Protein AF-A0A1V5E8V0-F1 (afdb_monomer)

Mean predicted aligned error: 14.38 Å

Solvent-accessible surface area (backbone atoms only — not comparable to full-atom values): 10068 Å² total; per-residue (Å²): 140,55,72,70,56,52,52,52,49,53,52,50,52,53,49,52,53,52,49,50,48,66,60,51,49,53,54,56,50,46,60,55,56,76,52,49,89,76,55,66,80,65,72,71,70,52,76,68,66,39,66,71,45,43,54,38,56,75,36,60,58,59,64,33,64,68,49,40,53,41,35,52,50,42,57,49,53,72,45,50,76,84,80,56,73,75,52,57,62,49,53,53,54,55,54,64,65,39,66,63,65,68,68,46,58,73,68,56,54,50,49,45,42,54,44,32,44,55,35,40,76,75,36,49,68,58,47,57,74,26,41,46,53,20,36,66,49,67,68,54,38,52,54,50,51,56,52,50,53,56,44,63,74,76,46,94,71,51,75,52,34,51,50,51,50,52,52,52,51,51,54,56,62,74,61,86,119

Structure (mmCIF, N/CA/C/O backbone):
data_AF-A0A1V5E8V0-F1
#
_entry.id   AF-A0A1V5E8V0-F1
#
loop_
_atom_site.group_PDB
_atom_site.id
_atom_site.type_symbol
_atom_site.label_atom_id
_atom_site.label_alt_id
_atom_site.label_comp_id
_atom_site.label_asym_id
_atom_site.label_entity_id
_atom_site.label_seq_id
_atom_site.pdbx_PDB_ins_code
_atom_site.Cartn_x
_atom_site.Cartn_y
_atom_site.Cartn_z
_atom_site.occupancy
_atom_site.B_iso_or_equiv
_atom_site.auth_seq_id
_atom_site.auth_comp_id
_atom_site.auth_asym_id
_atom_site.auth_atom_id
_atom_site.pdbx_PDB_model_num
ATOM 1 N N . MET A 1 1 ? 42.728 8.174 15.255 1.00 54.97 1 MET A N 1
ATOM 2 C CA . MET A 1 1 ? 43.115 6.956 14.506 1.00 54.97 1 MET A CA 1
ATOM 3 C C . MET A 1 1 ? 41.874 6.208 13.982 1.00 54.97 1 MET A C 1
ATOM 5 O O . MET A 1 1 ? 41.855 4.989 14.009 1.00 54.97 1 MET A O 1
ATOM 9 N N . SER A 1 2 ? 40.833 6.917 13.519 1.00 62.09 2 SER A N 1
ATOM 10 C CA . SER A 1 2 ? 39.595 6.329 12.961 1.00 62.09 2 SER A CA 1
ATOM 11 C C . SER A 1 2 ? 39.528 6.475 11.435 1.00 62.09 2 SER A C 1
ATOM 13 O O . SER A 1 2 ? 39.242 5.508 10.745 1.00 62.09 2 SER A O 1
ATOM 15 N N . ALA A 1 3 ? 39.948 7.626 10.900 1.00 68.94 3 ALA A N 1
ATOM 16 C CA . ALA A 1 3 ? 39.896 7.931 9.466 1.00 68.94 3 ALA A CA 1
ATOM 17 C C . ALA A 1 3 ? 40.630 6.924 8.554 1.00 68.94 3 ALA A C 1
ATOM 19 O O . ALA A 1 3 ? 40.218 6.696 7.423 1.00 68.94 3 ALA A O 1
ATOM 20 N N . SER A 1 4 ? 41.709 6.293 9.030 1.00 63.53 4 SER A N 1
ATOM 21 C CA . SER A 1 4 ? 42.434 5.266 8.268 1.00 63.53 4 SER A CA 1
ATOM 22 C C . SER A 1 4 ? 41.707 3.915 8.220 1.00 63.53 4 SER A C 1
ATOM 24 O O . SER A 1 4 ? 41.934 3.142 7.295 1.00 63.53 4 SER A O 1
ATOM 26 N N . LEU A 1 5 ? 40.857 3.620 9.211 1.00 67.19 5 LEU A N 1
ATOM 27 C CA . LEU A 1 5 ? 40.040 2.402 9.254 1.00 67.19 5 LEU A CA 1
ATOM 28 C C . LEU A 1 5 ? 38.779 2.554 8.401 1.00 67.19 5 LEU A C 1
ATOM 30 O O . LEU A 1 5 ? 38.414 1.611 7.703 1.00 67.19 5 LEU A O 1
ATOM 34 N N . ASP A 1 6 ? 38.178 3.746 8.403 1.00 69.44 6 ASP A N 1
ATOM 35 C CA . ASP A 1 6 ? 37.044 4.074 7.534 1.00 69.44 6 ASP A CA 1
ATOM 36 C C . ASP A 1 6 ? 37.463 4.016 6.056 1.00 69.44 6 ASP A C 1
ATOM 38 O O . ASP A 1 6 ? 36.847 3.300 5.274 1.00 69.44 6 ASP A O 1
ATO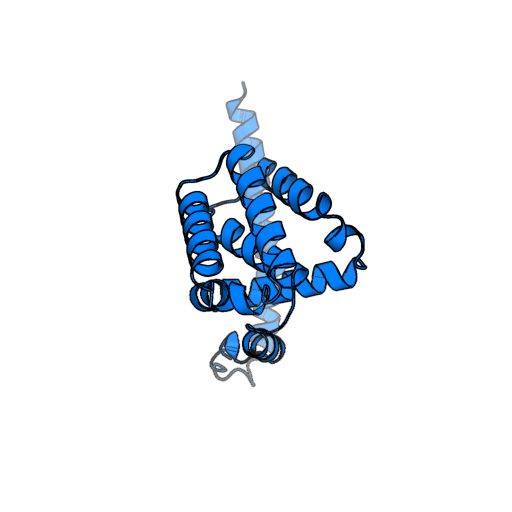M 42 N N . LEU A 1 7 ? 38.609 4.617 5.701 1.00 60.69 7 LEU A N 1
ATOM 43 C CA . LEU A 1 7 ? 39.151 4.558 4.337 1.00 60.69 7 LEU A CA 1
ATOM 44 C C . LEU A 1 7 ? 39.444 3.121 3.871 1.00 60.69 7 LEU A C 1
ATOM 46 O O . LEU A 1 7 ? 39.222 2.783 2.710 1.00 60.69 7 LEU A O 1
ATOM 50 N N . TYR A 1 8 ? 39.947 2.263 4.765 1.00 66.38 8 TYR A N 1
ATOM 51 C CA . TYR A 1 8 ? 40.186 0.853 4.447 1.00 66.38 8 TYR A CA 1
ATOM 52 C C . TYR A 1 8 ? 38.876 0.099 4.190 1.00 66.38 8 TYR A C 1
ATOM 54 O O . TYR A 1 8 ? 38.818 -0.733 3.285 1.00 66.38 8 TYR A O 1
ATOM 62 N N . ARG A 1 9 ? 37.826 0.399 4.963 1.00 69.19 9 ARG A N 1
ATOM 63 C CA . ARG A 1 9 ? 36.501 -0.196 4.781 1.00 69.19 9 ARG A CA 1
ATOM 64 C C . ARG A 1 9 ? 35.872 0.254 3.466 1.00 69.19 9 ARG A C 1
ATOM 66 O O . ARG A 1 9 ? 35.475 -0.601 2.686 1.00 69.19 9 ARG A O 1
ATOM 73 N N . ASP A 1 10 ? 35.886 1.552 3.189 1.00 62.88 10 ASP A N 1
ATOM 74 C CA . ASP A 1 10 ? 35.295 2.115 1.974 1.00 62.88 10 ASP A CA 1
ATOM 75 C C . ASP A 1 10 ? 36.015 1.603 0.716 1.00 62.88 10 ASP A C 1
ATOM 77 O O . ASP A 1 10 ? 35.380 1.221 -0.264 1.00 62.88 10 ASP A O 1
ATOM 81 N N . MET A 1 11 ? 37.350 1.500 0.754 1.00 67.62 11 MET A N 1
ATOM 82 C CA . MET A 1 11 ? 38.138 0.935 -0.347 1.00 67.62 11 MET A CA 1
ATOM 83 C C . MET A 1 11 ? 37.863 -0.560 -0.550 1.00 67.62 11 MET A C 1
ATOM 85 O O . MET A 1 11 ? 37.783 -1.025 -1.686 1.00 67.62 11 MET A O 1
ATOM 89 N N . ARG A 1 12 ? 37.709 -1.322 0.539 1.00 66.50 12 ARG A N 1
ATOM 90 C CA . ARG A 1 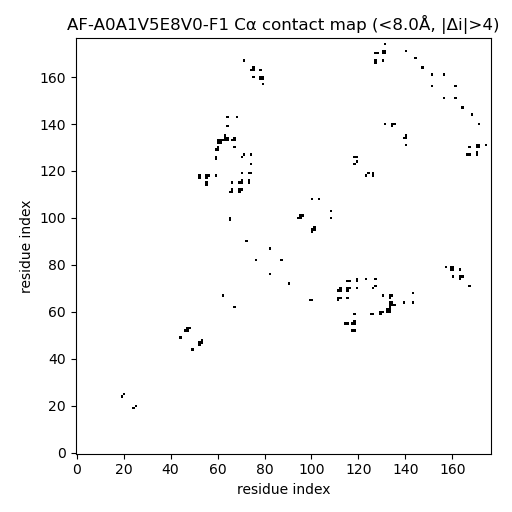12 ? 37.372 -2.749 0.477 1.00 66.50 12 ARG A CA 1
ATOM 91 C C . ARG A 1 12 ? 35.981 -2.962 -0.113 1.00 66.50 12 ARG A C 1
ATOM 93 O O . ARG A 1 12 ? 35.814 -3.852 -0.944 1.00 66.50 12 ARG A O 1
ATOM 100 N N . ASP A 1 13 ? 35.011 -2.161 0.308 1.00 61.16 13 ASP A N 1
ATOM 101 C CA . ASP A 1 13 ? 33.632 -2.268 -0.154 1.00 61.16 13 ASP A CA 1
ATOM 102 C C . ASP A 1 13 ? 33.549 -1.869 -1.648 1.00 61.16 13 ASP A C 1
ATOM 104 O O . ASP A 1 13 ? 33.009 -2.629 -2.453 1.00 61.16 13 ASP A O 1
ATOM 108 N N . ALA A 1 14 ? 34.254 -0.806 -2.065 1.00 65.38 14 ALA A N 1
ATOM 109 C CA . ALA A 1 14 ? 34.384 -0.411 -3.475 1.00 65.38 14 ALA A CA 1
ATOM 110 C C . ALA A 1 14 ? 35.086 -1.470 -4.351 1.00 65.38 14 ALA A C 1
ATOM 112 O O . ALA A 1 14 ? 34.720 -1.677 -5.511 1.00 65.38 14 ALA A O 1
ATOM 113 N N . TRP A 1 15 ? 36.094 -2.173 -3.821 1.00 58.38 15 TRP A N 1
ATOM 114 C CA . TRP A 1 15 ? 36.728 -3.292 -4.530 1.00 58.38 15 TRP A CA 1
ATOM 115 C C . TRP A 1 15 ? 35.799 -4.499 -4.665 1.00 58.38 15 TRP A C 1
ATOM 117 O O . TRP A 1 15 ? 35.816 -5.155 -5.707 1.00 58.38 15 TRP A O 1
ATOM 127 N N . GLY A 1 16 ? 34.969 -4.774 -3.657 1.00 60.31 16 GLY A N 1
ATOM 128 C CA . GLY A 1 16 ? 33.938 -5.809 -3.726 1.00 60.31 16 GLY A CA 1
ATOM 129 C C . GLY A 1 16 ? 32.916 -5.532 -4.829 1.00 60.31 16 GLY A C 1
ATOM 130 O O . GLY A 1 16 ? 32.645 -6.408 -5.652 1.00 60.31 16 GLY A O 1
ATOM 131 N N . GLU A 1 17 ? 32.413 -4.299 -4.900 1.00 58.66 17 GLU A N 1
ATOM 132 C CA . GLU A 1 17 ? 31.482 -3.867 -5.948 1.00 58.66 17 GLU A CA 1
ATOM 133 C C . GLU A 1 17 ? 32.119 -3.912 -7.342 1.00 58.66 17 GLU A C 1
ATOM 135 O O . GLU A 1 17 ? 31.521 -4.431 -8.286 1.00 58.66 17 GLU A O 1
ATOM 140 N N . MET A 1 18 ? 33.366 -3.448 -7.485 1.00 62.44 18 MET A N 1
ATOM 141 C CA . MET A 1 18 ? 34.060 -3.487 -8.774 1.00 62.44 18 MET A CA 1
ATOM 142 C C . MET A 1 18 ? 34.284 -4.921 -9.270 1.00 62.44 18 MET A C 1
ATOM 144 O O . MET A 1 18 ? 34.092 -5.194 -10.456 1.00 62.44 18 MET A O 1
ATOM 148 N N . LEU A 1 19 ? 34.643 -5.852 -8.382 1.00 66.25 19 LEU A N 1
ATOM 149 C CA . LEU A 1 19 ? 34.782 -7.267 -8.730 1.00 66.25 19 LEU A CA 1
ATOM 150 C C . LEU A 1 19 ? 33.434 -7.904 -9.090 1.00 66.25 19 LEU A C 1
ATOM 152 O O . LEU A 1 19 ? 33.375 -8.687 -10.038 1.00 66.25 19 LEU A O 1
ATOM 156 N N . PHE A 1 20 ? 32.346 -7.543 -8.398 1.00 71.50 20 PHE A N 1
ATOM 157 C CA . PHE A 1 20 ? 30.997 -7.990 -8.753 1.00 71.50 20 PHE A CA 1
ATOM 158 C C . PHE A 1 20 ? 30.638 -7.575 -10.185 1.00 71.50 20 PHE A C 1
ATOM 160 O O . PHE A 1 20 ? 30.275 -8.425 -11.003 1.00 71.50 20 PHE A O 1
ATOM 167 N N . PHE A 1 21 ? 30.813 -6.295 -10.528 1.00 67.50 21 PHE A N 1
ATOM 168 C CA . PHE A 1 21 ? 30.527 -5.828 -11.881 1.00 67.50 21 PHE A CA 1
ATOM 169 C C . PHE A 1 21 ? 31.433 -6.497 -12.920 1.00 67.50 21 PHE A C 1
ATOM 171 O O . PHE A 1 21 ? 30.939 -6.919 -13.959 1.00 67.50 21 PHE A O 1
ATOM 178 N N . GLN A 1 22 ? 32.727 -6.673 -12.639 1.00 65.50 22 GLN A N 1
ATOM 179 C CA . GLN A 1 22 ? 33.655 -7.323 -13.572 1.00 65.50 22 GLN A CA 1
ATOM 180 C C . GLN A 1 22 ? 33.359 -8.806 -13.823 1.00 65.50 22 GLN A C 1
ATOM 182 O O . GLN A 1 22 ? 33.644 -9.293 -14.912 1.00 65.50 22 GLN A O 1
ATOM 187 N N . ILE A 1 23 ? 32.808 -9.535 -12.851 1.00 70.81 23 ILE A N 1
ATOM 188 C CA . ILE A 1 23 ? 32.519 -10.969 -13.008 1.00 70.81 23 ILE A CA 1
ATOM 189 C C . ILE A 1 23 ? 31.155 -11.177 -13.669 1.00 70.81 23 ILE A C 1
ATOM 191 O O . ILE A 1 23 ? 31.032 -11.963 -14.608 1.00 70.81 23 ILE A O 1
ATOM 195 N N . TYR A 1 24 ? 30.128 -10.473 -13.193 1.00 67.81 24 TYR A N 1
ATOM 196 C CA . TYR A 1 24 ? 28.749 -10.779 -13.569 1.00 67.81 24 TYR A CA 1
ATOM 197 C C . TYR A 1 24 ? 28.243 -9.961 -14.762 1.00 67.81 24 TYR A C 1
ATOM 199 O O . TYR A 1 24 ? 27.496 -10.496 -15.579 1.00 67.81 24 TYR A O 1
ATOM 207 N N . VAL A 1 25 ? 28.665 -8.700 -14.933 1.00 67.00 25 VAL A N 1
ATOM 208 C CA . VAL A 1 25 ? 28.186 -7.876 -16.062 1.00 67.00 25 VAL A CA 1
ATOM 209 C C . VAL A 1 25 ? 28.674 -8.414 -17.407 1.00 67.00 25 VAL A C 1
ATOM 211 O O . VAL A 1 25 ? 27.844 -8.536 -18.306 1.00 67.00 25 VAL A O 1
ATOM 214 N N . PRO A 1 26 ? 29.950 -8.815 -17.582 1.00 70.69 26 PRO A N 1
ATOM 215 C CA . PRO A 1 26 ? 30.374 -9.448 -18.821 1.00 70.69 26 PRO A CA 1
ATOM 216 C C . PRO A 1 26 ? 29.619 -10.738 -19.109 1.00 70.69 26 PRO A C 1
ATOM 218 O O . PRO A 1 26 ? 29.314 -10.966 -20.262 1.00 70.69 26 PRO A O 1
ATOM 221 N N . MET A 1 27 ? 29.256 -11.552 -18.111 1.00 72.31 27 MET A N 1
ATOM 222 C CA . MET A 1 27 ? 28.465 -12.773 -18.336 1.00 72.31 27 MET A CA 1
ATOM 223 C C . MET A 1 27 ? 27.080 -12.458 -18.919 1.00 72.31 27 MET A C 1
ATOM 225 O O . MET A 1 27 ? 26.664 -13.098 -19.879 1.00 72.31 27 MET A O 1
ATOM 229 N N . ILE A 1 28 ? 26.412 -11.424 -18.398 1.00 68.19 28 ILE A N 1
ATOM 230 C CA . ILE A 1 28 ? 25.137 -10.926 -18.937 1.00 68.19 28 ILE A CA 1
ATOM 231 C C . ILE A 1 28 ? 25.337 -10.374 -20.355 1.00 68.19 28 ILE A C 1
ATOM 233 O O . ILE A 1 28 ? 24.562 -10.676 -21.255 1.00 68.19 28 ILE A O 1
ATOM 237 N N . ILE A 1 29 ? 26.394 -9.586 -20.580 1.00 66.56 29 ILE A N 1
ATOM 238 C CA . ILE A 1 29 ? 26.705 -9.032 -21.904 1.00 66.56 29 ILE A CA 1
ATOM 239 C C . ILE A 1 29 ? 27.067 -10.144 -22.896 1.00 66.56 29 ILE A C 1
ATOM 241 O O . ILE A 1 29 ? 26.644 -10.069 -24.039 1.00 66.56 29 ILE A O 1
ATOM 245 N N . PHE A 1 30 ? 27.823 -11.166 -22.499 1.00 57.41 30 PHE A N 1
ATOM 246 C CA . PHE A 1 30 ? 28.234 -12.271 -23.365 1.00 57.41 30 PHE A CA 1
ATOM 247 C C . PHE A 1 30 ? 27.045 -13.151 -23.752 1.00 57.41 30 PHE A C 1
ATOM 249 O O . PHE A 1 30 ? 26.923 -13.469 -24.929 1.00 57.41 30 PHE A O 1
ATOM 256 N N . ASP A 1 31 ? 26.130 -13.448 -22.825 1.00 57.84 31 ASP A N 1
ATOM 257 C CA . ASP A 1 31 ? 24.868 -14.138 -23.134 1.00 57.84 31 ASP A CA 1
ATOM 258 C C . ASP A 1 31 ? 24.005 -13.322 -24.120 1.00 57.84 31 ASP A C 1
ATOM 260 O O . ASP A 1 31 ? 23.454 -13.849 -25.090 1.00 57.84 31 ASP A O 1
ATOM 264 N N . VAL A 1 32 ? 23.978 -11.994 -23.953 1.00 55.56 32 VAL A N 1
ATOM 265 C CA . VAL A 1 32 ? 23.328 -11.070 -24.896 1.00 55.56 32 VAL A CA 1
ATOM 266 C C . VAL A 1 32 ? 24.043 -11.038 -26.253 1.00 55.56 32 VAL A C 1
A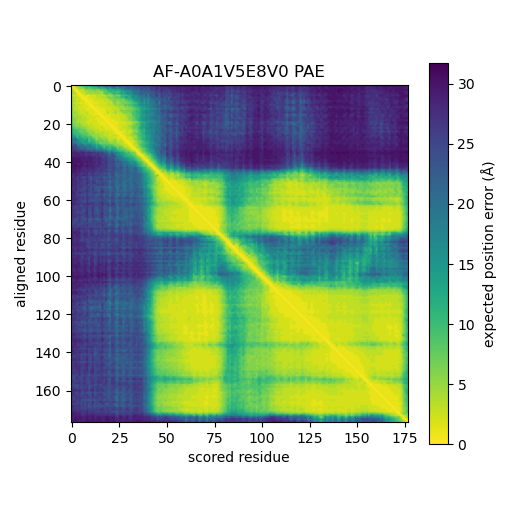TOM 268 O O . VAL A 1 32 ? 23.374 -11.019 -27.284 1.00 55.56 32 VAL A O 1
ATOM 271 N N . VAL A 1 33 ? 25.381 -11.041 -26.280 1.00 56.06 33 VAL A N 1
ATOM 272 C CA . VAL A 1 33 ? 26.208 -10.919 -27.494 1.00 56.06 33 VAL A CA 1
ATOM 273 C C . VAL A 1 33 ? 26.241 -12.218 -28.305 1.00 56.06 33 VAL A C 1
ATOM 275 O O . VAL A 1 33 ? 26.212 -12.160 -29.533 1.00 56.06 33 VAL A O 1
ATOM 278 N N . GLU A 1 34 ? 26.258 -13.390 -27.675 1.00 54.41 34 GLU A N 1
ATOM 279 C CA . GLU A 1 34 ? 26.300 -14.684 -28.373 1.00 54.41 34 GLU A CA 1
ATOM 280 C C . GLU A 1 34 ? 24.961 -15.014 -29.066 1.00 54.41 34 GLU A C 1
ATOM 282 O O . GLU A 1 34 ? 24.942 -15.632 -30.132 1.00 54.41 34 GLU A O 1
ATOM 287 N N . ASN A 1 35 ? 23.847 -14.471 -28.560 1.00 52.88 35 ASN A N 1
ATOM 288 C CA . ASN A 1 35 ? 22.511 -14.584 -29.157 1.00 52.88 35 ASN A CA 1
ATOM 289 C C . ASN A 1 35 ? 22.186 -13.496 -30.217 1.00 52.88 35 ASN A C 1
ATOM 291 O O . ASN A 1 35 ? 21.061 -13.420 -30.715 1.00 52.88 35 ASN A O 1
ATOM 295 N N . THR A 1 36 ? 23.148 -12.655 -30.626 1.00 45.06 36 THR A N 1
ATOM 296 C CA . THR A 1 36 ? 22.918 -11.451 -31.472 1.00 45.06 36 THR A CA 1
ATOM 297 C C . THR A 1 36 ? 22.449 -11.676 -32.911 1.00 45.06 36 THR A C 1
ATOM 299 O O . THR A 1 36 ? 22.216 -10.696 -33.620 1.00 45.06 36 THR A O 1
ATOM 302 N N . LYS A 1 37 ? 22.238 -12.911 -33.379 1.00 46.06 37 LYS A N 1
ATOM 303 C CA . LYS A 1 37 ? 21.618 -13.117 -34.702 1.00 46.06 37 LYS A CA 1
ATOM 304 C C . LYS A 1 37 ? 20.101 -12.896 -34.707 1.00 46.06 37 LYS A C 1
ATOM 306 O O . LYS A 1 37 ? 19.573 -12.580 -35.768 1.00 46.06 37 LYS A O 1
ATOM 311 N N . ASP A 1 38 ? 19.451 -12.926 -33.540 1.00 43.56 38 ASP A N 1
ATOM 312 C CA . ASP A 1 38 ? 18.006 -12.670 -33.395 1.00 43.56 38 ASP A CA 1
ATOM 313 C C . ASP A 1 38 ? 17.668 -11.355 -32.665 1.00 43.56 38 ASP A C 1
ATOM 315 O O . ASP A 1 38 ? 16.501 -10.977 -32.558 1.00 43.56 38 ASP A O 1
ATOM 319 N N . PHE A 1 39 ? 18.676 -10.588 -32.238 1.00 41.84 39 PHE A N 1
ATOM 320 C CA . PHE A 1 39 ? 18.493 -9.258 -31.648 1.00 41.84 39 PHE A CA 1
ATOM 321 C C . PHE A 1 39 ? 18.707 -8.146 -32.683 1.00 41.84 39 PHE A C 1
ATOM 323 O O . PHE A 1 39 ? 19.497 -7.221 -32.495 1.00 41.84 39 PHE A O 1
ATOM 330 N N . ALA A 1 40 ? 17.926 -8.167 -33.768 1.00 41.19 40 ALA A N 1
ATOM 331 C CA . ALA A 1 40 ? 17.455 -6.893 -34.303 1.00 41.19 40 ALA A CA 1
ATOM 332 C C . ALA A 1 40 ? 16.755 -6.215 -33.134 1.00 41.19 40 ALA A C 1
ATOM 334 O O . ALA A 1 40 ? 15.792 -6.814 -32.675 1.00 41.19 40 ALA A O 1
ATOM 335 N N . PHE A 1 41 ? 17.286 -5.088 -32.630 1.00 40.19 41 PHE A N 1
ATOM 336 C CA . PHE A 1 41 ? 16.794 -4.303 -31.488 1.00 40.19 41 PHE A CA 1
ATOM 337 C C . PHE A 1 41 ? 15.300 -4.569 -31.288 1.00 40.19 41 PHE A C 1
ATOM 339 O O . PHE A 1 41 ? 14.459 -3.914 -31.912 1.00 40.19 41 PHE A O 1
ATOM 346 N N . GLN A 1 42 ? 14.965 -5.623 -30.528 1.00 41.31 42 GLN A N 1
ATOM 347 C CA . GLN A 1 42 ? 13.577 -5.955 -30.286 1.00 41.31 42 GLN A CA 1
ATOM 348 C C . GLN A 1 42 ? 13.184 -4.777 -29.441 1.00 41.31 42 GLN A C 1
ATOM 350 O O . GLN A 1 42 ? 13.702 -4.637 -28.335 1.00 41.31 42 GLN A O 1
ATOM 355 N N . LYS A 1 43 ? 12.405 -3.867 -30.038 1.00 44.25 43 LYS A N 1
ATOM 356 C CA . LYS A 1 43 ? 11.671 -2.808 -29.362 1.00 44.25 43 LYS A CA 1
ATOM 357 C C . LYS A 1 43 ? 11.285 -3.414 -28.031 1.00 44.25 43 LYS A C 1
ATOM 359 O O . LYS A 1 43 ? 10.456 -4.324 -28.044 1.00 44.25 43 LYS A O 1
ATOM 364 N N . THR A 1 44 ? 12.009 -3.054 -26.966 1.00 50.09 44 THR A N 1
ATOM 365 C CA . THR A 1 44 ? 11.878 -3.744 -25.688 1.00 50.09 44 THR A CA 1
ATOM 366 C C . THR A 1 44 ? 10.394 -3.711 -25.421 1.00 50.09 44 THR A C 1
ATOM 368 O O . THR A 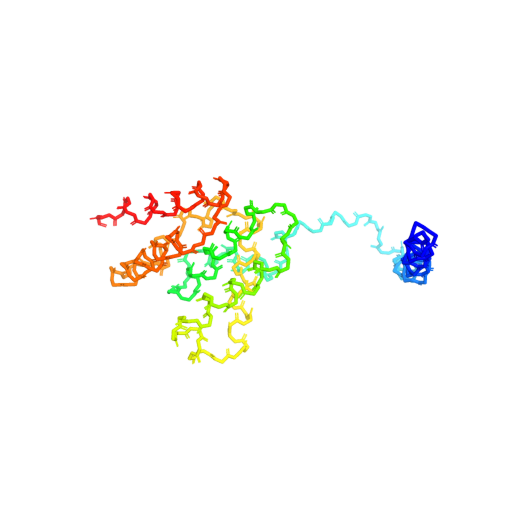1 44 ? 9.792 -2.632 -25.485 1.00 50.09 44 THR A O 1
ATOM 371 N N . ALA A 1 45 ? 9.772 -4.892 -25.347 1.00 53.31 45 ALA A N 1
ATOM 372 C CA . ALA A 1 45 ? 8.344 -4.968 -25.109 1.00 53.31 45 ALA A CA 1
ATOM 373 C C . ALA A 1 45 ? 8.089 -4.011 -23.944 1.00 53.31 45 ALA A C 1
ATOM 375 O O . ALA A 1 45 ? 8.853 -4.035 -22.970 1.00 53.31 45 ALA A O 1
ATOM 376 N N . SER A 1 46 ? 7.139 -3.077 -24.094 1.00 62.25 46 SER A N 1
ATOM 377 C CA . SER A 1 46 ? 6.856 -2.145 -23.003 1.00 62.25 46 SER A CA 1
ATOM 378 C C . SER A 1 46 ? 6.692 -2.994 -21.736 1.00 62.25 46 SER A C 1
ATOM 380 O O . SER A 1 46 ? 6.169 -4.100 -21.852 1.00 62.25 46 SER A O 1
ATOM 382 N N . PRO A 1 47 ? 7.100 -2.570 -20.529 1.00 63.66 47 PRO A N 1
ATOM 383 C CA . PRO A 1 47 ? 6.785 -3.341 -19.322 1.00 63.66 47 PRO A CA 1
ATOM 384 C C . PRO A 1 47 ? 5.293 -3.731 -19.254 1.00 63.66 47 PRO A C 1
ATOM 386 O O . PRO A 1 47 ? 4.940 -4.797 -18.766 1.00 63.66 47 PRO A O 1
ATOM 389 N N . ARG A 1 48 ? 4.430 -2.918 -19.884 1.00 68.00 48 ARG A N 1
ATOM 390 C CA . ARG A 1 48 ? 2.994 -3.144 -20.107 1.00 68.00 48 ARG A CA 1
ATOM 391 C C . ARG A 1 48 ? 2.641 -4.282 -21.065 1.00 68.00 48 ARG A C 1
ATOM 393 O O . ARG A 1 48 ? 1.503 -4.727 -21.071 1.00 68.00 48 ARG A O 1
ATOM 400 N N . ASP A 1 49 ? 3.566 -4.724 -21.904 1.00 68.56 49 ASP A N 1
ATOM 401 C CA . ASP A 1 49 ? 3.399 -5.813 -22.862 1.00 68.56 49 ASP A CA 1
ATOM 402 C C . ASP A 1 49 ? 3.622 -7.200 -22.254 1.00 68.56 49 ASP A C 1
ATOM 404 O O . ASP A 1 49 ? 3.210 -8.197 -22.850 1.00 68.56 49 ASP A O 1
ATOM 408 N N . ILE A 1 50 ? 4.187 -7.258 -21.046 1.00 75.69 50 ILE A N 1
ATOM 409 C CA . ILE A 1 50 ? 4.390 -8.492 -20.291 1.00 75.69 50 ILE A CA 1
ATOM 410 C C . ILE A 1 50 ? 3.017 -9.045 -19.845 1.00 75.69 50 ILE A C 1
ATOM 412 O O . ILE A 1 50 ? 2.248 -8.308 -19.224 1.00 75.69 50 ILE A O 1
ATOM 416 N N . PRO A 1 51 ? 2.691 -10.331 -20.100 1.00 74.06 51 PRO A N 1
ATOM 417 C CA . PRO A 1 51 ? 1.378 -10.905 -19.782 1.00 74.06 51 PRO A CA 1
ATOM 418 C C . PRO A 1 51 ? 0.932 -10.709 -18.327 1.00 74.06 51 PRO A C 1
ATOM 420 O O . PRO A 1 51 ? -0.167 -10.214 -18.096 1.00 74.06 51 PRO A O 1
ATOM 423 N N . VAL A 1 52 ? 1.814 -10.982 -17.356 1.00 70.75 52 VAL A N 1
ATOM 424 C CA . VAL A 1 52 ? 1.505 -10.797 -15.924 1.00 70.75 52 VAL A CA 1
ATOM 425 C C . VAL A 1 52 ? 1.194 -9.336 -15.574 1.00 70.75 52 VAL A C 1
ATOM 427 O O . VAL A 1 52 ? 0.342 -9.064 -14.736 1.00 70.75 52 VAL A O 1
ATOM 430 N N . VAL A 1 53 ? 1.824 -8.378 -16.261 1.00 73.44 53 VAL A N 1
ATOM 431 C CA . VAL A 1 53 ? 1.559 -6.948 -16.067 1.00 73.44 53 VAL A CA 1
ATOM 432 C C . VAL A 1 53 ? 0.203 -6.564 -16.654 1.00 73.44 53 VAL A C 1
ATOM 434 O O . VAL A 1 53 ? -0.558 -5.849 -16.007 1.00 73.44 53 VAL A O 1
ATOM 437 N N . LYS A 1 54 ? -0.139 -7.062 -17.851 1.00 75.50 54 LYS A N 1
ATOM 438 C CA . LYS A 1 54 ? -1.469 -6.838 -18.445 1.00 75.50 54 LYS A CA 1
ATOM 439 C C . LYS A 1 54 ? -2.575 -7.376 -17.557 1.00 75.50 54 LYS A C 1
ATOM 441 O O . LYS A 1 54 ? -3.584 -6.703 -17.383 1.00 75.50 54 LYS A O 1
ATOM 446 N N . GLU A 1 55 ? -2.384 -8.569 -17.007 1.00 74.44 55 GLU A N 1
ATOM 447 C CA . GLU A 1 55 ? -3.347 -9.194 -16.104 1.00 74.44 55 GLU A CA 1
ATOM 448 C C . GLU A 1 55 ? -3.516 -8.383 -14.817 1.00 74.44 55 GLU A C 1
ATOM 450 O O . GLU A 1 55 ? -4.649 -8.072 -14.448 1.00 74.44 55 GLU A O 1
ATOM 455 N N . ALA A 1 56 ? -2.412 -7.960 -14.191 1.00 75.88 56 ALA A N 1
ATOM 456 C CA . ALA A 1 56 ? -2.451 -7.125 -12.993 1.00 75.88 56 ALA A CA 1
ATOM 457 C C . ALA A 1 56 ? -3.160 -5.782 -13.250 1.00 75.88 56 ALA A C 1
ATOM 459 O O . ALA A 1 56 ? -4.060 -5.401 -12.503 1.00 75.88 56 ALA A O 1
ATOM 460 N N . LEU A 1 57 ? -2.827 -5.093 -14.347 1.00 80.25 57 LEU A N 1
ATOM 461 C CA . LEU A 1 57 ? -3.461 -3.822 -14.715 1.00 80.25 57 LEU A CA 1
ATOM 462 C C . LEU A 1 57 ? -4.937 -3.994 -15.107 1.00 80.25 57 LEU A C 1
ATOM 464 O O . LEU A 1 57 ? -5.766 -3.161 -14.756 1.00 80.25 57 LEU A O 1
ATOM 468 N N . ALA A 1 58 ? -5.305 -5.088 -15.778 1.00 85.88 58 ALA A N 1
ATOM 469 C CA . ALA A 1 58 ? -6.704 -5.394 -16.087 1.00 85.88 58 ALA A CA 1
ATOM 470 C C . ALA A 1 58 ? -7.536 -5.721 -14.832 1.00 85.88 58 ALA A C 1
ATOM 472 O O . ALA A 1 58 ? -8.765 -5.633 -14.858 1.00 85.88 58 ALA A O 1
ATOM 473 N N . ALA A 1 59 ? -6.878 -6.111 -13.739 1.00 83.56 59 ALA A N 1
ATOM 474 C CA . ALA A 1 59 ? -7.485 -6.386 -12.445 1.00 83.56 59 ALA A CA 1
ATOM 475 C C . ALA A 1 59 ? -7.373 -5.208 -11.459 1.00 83.56 59 ALA A C 1
ATOM 477 O O . ALA A 1 59 ? -7.678 -5.387 -10.286 1.00 83.56 59 ALA A O 1
ATOM 478 N N . ILE A 1 60 ? -6.993 -4.003 -11.903 1.00 88.12 60 ILE A N 1
ATOM 479 C CA . ILE A 1 60 ? -6.729 -2.853 -11.019 1.00 88.12 60 ILE A CA 1
ATOM 480 C C . ILE A 1 60 ? -7.921 -2.453 -10.128 1.00 88.12 60 ILE A C 1
ATOM 482 O O . ILE A 1 60 ? -7.728 -2.012 -8.997 1.00 88.12 60 ILE A O 1
ATOM 486 N N . GLU A 1 61 ? -9.152 -2.664 -10.590 1.00 90.31 61 GLU A N 1
ATOM 487 C CA . GLU A 1 61 ? -10.384 -2.405 -9.826 1.00 90.31 61 GLU A CA 1
ATOM 488 C C . GLU A 1 61 ? -10.886 -3.625 -9.033 1.00 90.31 61 GLU A C 1
ATOM 490 O O . GLU A 1 61 ? -11.896 -3.535 -8.338 1.00 90.31 61 GLU A O 1
ATOM 495 N N . ARG A 1 62 ? -10.224 -4.783 -9.154 1.00 86.75 62 ARG A N 1
ATOM 496 C CA . ARG A 1 62 ? -10.645 -6.052 -8.548 1.00 86.75 62 ARG A CA 1
ATOM 497 C C . ARG A 1 62 ? -9.762 -6.411 -7.361 1.00 86.75 62 ARG A C 1
ATOM 499 O O . ARG A 1 62 ? -8.550 -6.234 -7.390 1.00 86.75 62 ARG A O 1
ATOM 506 N N . GLY A 1 63 ? -10.386 -6.989 -6.346 1.00 87.44 63 GLY A N 1
ATOM 507 C CA . GLY A 1 63 ? -9.741 -7.397 -5.104 1.00 87.44 63 GLY A CA 1
ATOM 508 C C . GLY A 1 63 ? -10.626 -7.034 -3.923 1.00 87.44 63 GLY A C 1
ATOM 509 O O . GLY A 1 63 ? -11.816 -6.762 -4.094 1.00 87.44 63 GLY A O 1
ATOM 510 N N . GLY A 1 64 ? -10.045 -7.028 -2.734 1.00 88.94 64 GLY A N 1
ATOM 511 C CA . GLY A 1 64 ? -10.723 -6.627 -1.516 1.00 88.94 64 GLY A CA 1
ATOM 512 C C . GLY A 1 64 ? -9.786 -5.905 -0.560 1.00 88.94 64 GLY A C 1
ATOM 513 O O . GLY A 1 64 ? -8.799 -5.276 -0.944 1.00 88.94 64 GLY A O 1
ATOM 514 N N . TYR A 1 65 ? -10.097 -6.029 0.725 1.00 87.31 65 TYR A N 1
ATOM 515 C CA . TYR A 1 65 ? -9.365 -5.387 1.812 1.00 87.31 65 TYR A CA 1
ATOM 516 C C . TYR A 1 65 ? -7.844 -5.648 1.786 1.00 87.31 65 TYR A C 1
ATOM 518 O O . TYR A 1 65 ? -7.056 -4.728 2.008 1.00 87.31 65 TYR A O 1
ATOM 526 N N . ALA A 1 66 ? -7.409 -6.880 1.492 1.00 86.25 66 ALA A N 1
ATOM 527 C CA . ALA A 1 66 ? -5.987 -7.240 1.487 1.00 86.25 66 ALA A CA 1
ATOM 528 C C . ALA A 1 66 ? -5.219 -6.554 0.344 1.00 86.25 66 ALA A C 1
ATOM 530 O O . ALA A 1 66 ? -4.151 -5.981 0.567 1.00 86.25 66 ALA A O 1
ATOM 531 N N . GLU A 1 67 ? -5.778 -6.562 -0.865 1.00 90.44 67 GLU A N 1
ATOM 532 C CA . GLU A 1 67 ? -5.236 -5.853 -2.023 1.00 90.44 67 GLU A CA 1
ATOM 533 C C . GLU A 1 67 ? -5.205 -4.340 -1.777 1.00 90.44 67 GLU A C 1
ATOM 535 O O . GLU A 1 67 ? -4.215 -3.689 -2.108 1.00 90.44 67 GLU A O 1
ATOM 540 N N . ALA A 1 68 ? -6.233 -3.780 -1.131 1.00 91.12 68 ALA A N 1
ATOM 541 C CA . ALA A 1 68 ? -6.281 -2.358 -0.798 1.00 91.12 68 ALA A CA 1
ATOM 542 C C . ALA A 1 68 ? -5.159 -1.955 0.169 1.00 91.12 68 ALA A C 1
ATOM 544 O O . ALA A 1 68 ? -4.452 -0.978 -0.075 1.00 91.12 68 ALA A O 1
ATOM 545 N N . LEU A 1 69 ? -4.944 -2.730 1.235 1.00 87.12 69 LEU A N 1
ATOM 546 C CA . LEU A 1 69 ? -3.858 -2.481 2.184 1.00 87.12 69 LEU A CA 1
ATOM 547 C C . LEU A 1 69 ? -2.474 -2.619 1.541 1.00 87.12 69 LEU A C 1
ATOM 549 O O . LEU A 1 69 ? -1.604 -1.786 1.794 1.00 87.12 69 LEU A O 1
ATOM 553 N N . ALA A 1 70 ? -2.262 -3.642 0.706 1.00 84.88 70 ALA A N 1
ATOM 554 C CA . ALA A 1 70 ? -1.004 -3.802 -0.020 1.00 84.88 70 ALA A CA 1
ATOM 555 C C . ALA A 1 70 ? -0.746 -2.612 -0.958 1.00 84.88 70 ALA A C 1
ATOM 557 O O . ALA A 1 70 ? 0.364 -2.083 -0.984 1.00 84.88 70 ALA A O 1
ATOM 558 N N . ARG A 1 71 ? -1.783 -2.134 -1.656 1.00 89.50 71 ARG A N 1
ATOM 559 C CA . ARG A 1 71 ? -1.702 -0.969 -2.541 1.00 89.50 71 ARG A CA 1
ATOM 560 C C . ARG A 1 71 ? -1.390 0.324 -1.794 1.00 89.50 71 ARG A C 1
ATOM 562 O O . ARG A 1 71 ? -0.540 1.088 -2.238 1.00 89.50 71 ARG A O 1
ATOM 569 N N . ILE A 1 72 ? -2.052 0.572 -0.663 1.00 87.25 72 ILE A N 1
ATOM 570 C CA . ILE A 1 72 ? -1.778 1.751 0.171 1.00 87.25 72 ILE A CA 1
ATOM 571 C C . ILE A 1 72 ? -0.350 1.688 0.724 1.00 87.25 72 ILE A C 1
ATOM 573 O O . ILE A 1 72 ? 0.365 2.686 0.679 1.00 87.25 72 ILE A O 1
ATOM 577 N N . GLY A 1 73 ? 0.087 0.514 1.189 1.00 81.50 73 GLY A N 1
ATOM 578 C CA . GLY A 1 73 ? 1.457 0.301 1.651 1.00 81.50 73 GLY A CA 1
ATOM 579 C C . GLY A 1 73 ? 2.494 0.637 0.580 1.00 81.50 73 GLY A C 1
ATOM 580 O O . GLY A 1 73 ? 3.453 1.349 0.868 1.00 81.50 73 GLY A O 1
ATOM 581 N N . GLU A 1 74 ? 2.268 0.195 -0.657 1.00 80.50 74 GLU A N 1
ATOM 582 C CA . GLU A 1 74 ? 3.158 0.493 -1.780 1.00 80.50 74 GLU A CA 1
ATOM 583 C C . GLU A 1 74 ? 3.149 1.981 -2.166 1.00 80.50 74 GLU A C 1
ATOM 585 O O . GLU A 1 74 ? 4.206 2.580 -2.360 1.00 80.50 74 GLU A O 1
ATOM 590 N N . LEU A 1 75 ? 1.971 2.620 -2.208 1.00 80.31 75 LEU A N 1
ATOM 591 C CA . LEU A 1 75 ? 1.860 4.062 -2.458 1.00 80.31 75 LEU A CA 1
ATOM 592 C C . LEU A 1 75 ? 2.678 4.863 -1.433 1.00 80.31 75 LEU A C 1
ATOM 594 O O . LEU A 1 75 ? 3.386 5.796 -1.807 1.00 80.31 75 LEU A O 1
ATOM 598 N N . LEU A 1 76 ? 2.639 4.469 -0.157 1.00 75.38 76 LEU A N 1
ATOM 599 C CA . LEU A 1 76 ? 3.435 5.089 0.906 1.00 75.38 76 LEU A CA 1
ATOM 600 C C . LEU A 1 76 ? 4.937 4.792 0.789 1.00 75.38 76 LEU A C 1
ATOM 602 O O . LEU A 1 76 ? 5.744 5.653 1.143 1.00 75.38 76 LEU A O 1
ATOM 606 N N . HIS A 1 77 ? 5.312 3.611 0.284 1.00 71.19 77 HIS A N 1
ATOM 607 C CA . HIS A 1 77 ? 6.704 3.215 0.027 1.00 71.19 77 HIS A CA 1
ATOM 608 C C . HIS A 1 77 ? 7.327 4.040 -1.106 1.00 71.19 77 HIS A C 1
ATOM 610 O O . HIS A 1 77 ? 8.411 4.596 -0.943 1.00 71.19 77 HIS A O 1
ATOM 616 N N . ARG A 1 78 ? 6.597 4.220 -2.215 1.00 65.38 78 ARG A N 1
ATOM 617 C CA . ARG A 1 78 ? 6.989 5.077 -3.351 1.00 65.38 78 ARG A CA 1
ATOM 618 C C . ARG A 1 78 ? 7.175 6.548 -2.957 1.00 65.38 78 ARG A C 1
ATOM 620 O O . ARG A 1 78 ? 7.816 7.315 -3.673 1.00 65.38 78 ARG A O 1
ATOM 627 N N . GLY A 1 79 ? 6.590 6.951 -1.830 1.00 56.03 79 GLY A N 1
ATOM 628 C CA . GLY A 1 79 ? 6.740 8.273 -1.238 1.00 56.03 79 GLY A CA 1
ATOM 629 C C . GLY A 1 79 ? 8.147 8.599 -0.723 1.00 56.03 79 GLY A C 1
ATOM 630 O O . GLY A 1 79 ? 8.412 9.761 -0.427 1.00 56.03 79 GLY A O 1
ATOM 631 N N . GLU A 1 80 ? 9.035 7.611 -0.598 1.00 55.06 80 GLU A N 1
ATOM 632 C CA . GLU A 1 80 ? 10.379 7.784 -0.048 1.00 55.06 80 GLU A CA 1
ATOM 633 C C . GLU A 1 80 ? 11.463 7.749 -1.144 1.00 55.06 80 GLU A C 1
ATOM 635 O O . GLU A 1 80 ? 11.466 6.889 -2.022 1.00 55.06 80 GLU A O 1
ATOM 640 N N . GLY A 1 81 ? 12.437 8.663 -1.067 1.00 53.25 81 GLY A N 1
ATOM 641 C CA . GLY A 1 81 ? 13.808 8.340 -1.484 1.00 53.25 81 GLY A CA 1
ATOM 642 C C . GLY A 1 81 ? 14.475 7.479 -0.403 1.00 53.25 81 GLY A C 1
ATOM 643 O O . GLY A 1 81 ? 14.053 7.577 0.744 1.00 53.25 81 GLY A O 1
ATOM 644 N N . GLU A 1 82 ? 15.463 6.646 -0.776 1.00 42.69 82 GLU A N 1
ATOM 645 C CA . GLU A 1 82 ? 16.179 5.644 0.055 1.00 42.69 82 GLU A CA 1
ATOM 646 C C . GLU A 1 82 ? 15.545 5.335 1.421 1.00 42.69 82 GLU A C 1
ATOM 648 O O . GLU A 1 82 ? 15.761 6.043 2.403 1.00 42.69 82 GLU A O 1
ATOM 653 N N . ILE A 1 83 ? 14.798 4.232 1.484 1.00 51.62 83 ILE A N 1
ATOM 654 C CA . ILE A 1 83 ? 14.076 3.798 2.683 1.00 51.62 83 ILE A CA 1
ATOM 655 C C . ILE A 1 83 ? 15.076 3.490 3.804 1.00 51.62 83 ILE A C 1
ATOM 657 O O . ILE A 1 83 ? 15.819 2.505 3.712 1.00 51.62 83 ILE A O 1
ATOM 661 N N . PRO A 1 84 ? 15.104 4.270 4.898 1.00 50.72 84 PRO A N 1
ATOM 662 C CA . PRO A 1 84 ? 15.964 3.966 6.028 1.00 50.72 84 PRO A CA 1
ATOM 663 C C . PRO A 1 84 ? 15.559 2.622 6.643 1.00 50.72 84 PRO A C 1
ATOM 665 O O . PRO A 1 84 ? 14.382 2.385 6.916 1.00 50.72 84 PRO A O 1
ATOM 668 N N . LEU A 1 85 ? 16.535 1.757 6.931 1.00 41.38 85 LEU A N 1
ATOM 669 C CA . LEU A 1 85 ? 16.317 0.385 7.419 1.00 41.38 85 LEU A CA 1
ATOM 670 C C . LEU A 1 85 ? 15.373 0.300 8.644 1.00 41.38 85 LEU A C 1
ATOM 672 O O . LEU A 1 85 ? 14.586 -0.637 8.753 1.00 41.38 85 LEU A O 1
ATOM 676 N N . TYR A 1 86 ? 15.376 1.313 9.522 1.00 45.28 86 TYR A N 1
ATOM 677 C CA . TYR A 1 86 ? 14.482 1.384 10.690 1.00 45.28 86 TYR A CA 1
ATOM 678 C C . TYR A 1 86 ? 12.990 1.509 10.322 1.00 45.28 86 TYR A C 1
ATOM 680 O O . TYR A 1 86 ? 12.123 1.156 11.120 1.00 45.28 86 TYR A O 1
ATOM 688 N N . ARG A 1 87 ? 12.661 2.000 9.119 1.00 50.47 87 ARG A N 1
ATOM 689 C CA . ARG A 1 87 ? 11.278 2.138 8.635 1.00 50.47 87 ARG A CA 1
ATOM 690 C C . ARG A 1 87 ? 10.730 0.839 8.056 1.00 50.47 87 ARG A C 1
ATOM 692 O O . ARG A 1 87 ? 9.544 0.567 8.237 1.00 50.47 87 ARG A O 1
ATOM 699 N N . LEU A 1 88 ? 11.581 -0.010 7.470 1.00 46.41 88 LEU A N 1
ATOM 700 C CA . LEU A 1 88 ? 11.196 -1.364 7.043 1.00 46.41 88 LEU A CA 1
ATOM 701 C C . LEU A 1 88 ? 10.720 -2.205 8.239 1.00 46.41 88 LEU A C 1
ATOM 703 O O . LEU A 1 88 ? 9.706 -2.894 8.146 1.00 46.41 88 LEU A O 1
ATOM 707 N N . GLU A 1 89 ? 11.372 -2.061 9.397 1.00 41.81 89 GLU A N 1
ATOM 708 C CA . GLU A 1 89 ? 10.945 -2.709 10.646 1.00 41.81 89 GLU A CA 1
ATOM 709 C C . GLU A 1 89 ? 9.578 -2.211 11.154 1.00 41.81 89 GLU A C 1
ATOM 711 O O . GLU A 1 89 ? 8.863 -2.945 11.840 1.00 41.81 89 GLU A O 1
ATOM 716 N N . HIS A 1 90 ? 9.186 -0.976 10.826 1.00 46.78 90 HIS A N 1
ATOM 717 C CA . HIS A 1 90 ? 7.890 -0.405 11.208 1.00 46.78 90 HIS A CA 1
ATOM 718 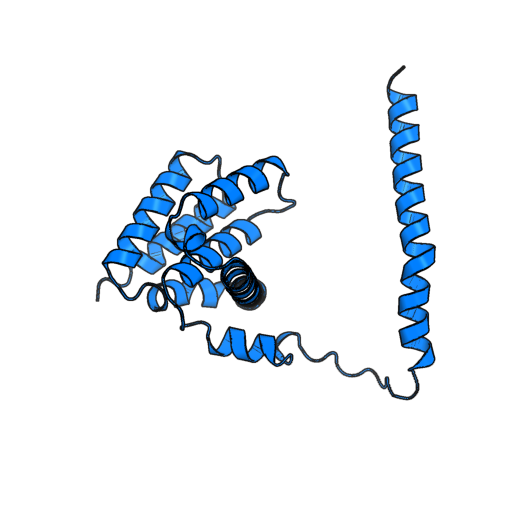C C . HIS A 1 90 ? 6.771 -0.751 10.214 1.00 46.78 90 HIS A C 1
ATOM 720 O O . HIS A 1 90 ? 5.664 -1.070 10.650 1.00 46.78 90 HIS A O 1
ATOM 726 N N . ALA A 1 91 ? 7.054 -0.783 8.909 1.00 46.81 91 ALA A N 1
ATOM 727 C CA . ALA A 1 91 ? 6.105 -1.241 7.891 1.00 46.81 91 ALA A CA 1
ATOM 728 C C . ALA A 1 91 ? 5.731 -2.723 8.084 1.00 46.81 91 ALA A C 1
ATOM 730 O O . ALA A 1 91 ? 4.563 -3.105 7.979 1.00 46.81 91 ALA A O 1
ATOM 731 N N . ASP A 1 92 ? 6.707 -3.556 8.457 1.00 49.16 92 ASP A N 1
ATOM 732 C CA . ASP A 1 92 ? 6.480 -4.971 8.756 1.00 49.16 92 ASP A CA 1
ATOM 733 C C . ASP A 1 92 ? 5.640 -5.161 10.035 1.00 49.16 92 ASP A C 1
ATOM 735 O O . ASP A 1 92 ? 4.740 -6.001 10.070 1.00 49.16 92 ASP A O 1
ATOM 739 N N . LYS A 1 93 ? 5.821 -4.310 11.060 1.00 51.88 93 LYS A N 1
ATOM 740 C CA . LYS A 1 93 ? 4.936 -4.271 12.245 1.00 51.88 93 LYS A CA 1
ATOM 741 C C . LYS A 1 93 ? 3.496 -3.895 11.896 1.00 51.88 93 LYS A C 1
ATOM 743 O O . LYS A 1 93 ? 2.585 -4.322 12.600 1.00 51.88 93 LYS A O 1
ATOM 748 N N . TRP A 1 94 ? 3.284 -3.101 10.853 1.00 53.72 94 TRP A N 1
ATOM 749 C CA . TRP A 1 94 ? 1.967 -2.599 10.475 1.00 53.72 94 TRP A CA 1
ATOM 750 C C . TRP A 1 94 ? 1.146 -3.650 9.720 1.00 53.72 94 TRP A C 1
ATOM 752 O O . TRP A 1 94 ? -0.002 -3.916 10.070 1.00 53.72 94 TRP A O 1
ATOM 762 N N . ILE A 1 95 ? 1.782 -4.357 8.782 1.00 53.00 95 ILE A N 1
ATOM 763 C CA . ILE A 1 95 ? 1.141 -5.433 8.011 1.00 53.00 95 ILE A CA 1
ATOM 764 C C . ILE A 1 95 ? 0.979 -6.709 8.854 1.00 53.00 95 ILE A C 1
ATOM 766 O O . ILE A 1 95 ? -0.032 -7.396 8.732 1.00 53.00 95 ILE A O 1
ATOM 770 N N . LYS A 1 96 ? 1.911 -6.997 9.776 1.00 51.00 96 LYS A N 1
ATOM 771 C CA . LYS A 1 96 ? 1.790 -8.127 10.720 1.00 51.00 96 LYS A CA 1
ATOM 772 C C . LYS A 1 96 ? 0.760 -7.902 11.831 1.00 51.00 96 LYS A C 1
ATOM 774 O O . LYS A 1 96 ? 0.278 -8.873 12.407 1.00 51.00 96 LYS A O 1
ATOM 779 N N . LYS A 1 97 ? 0.423 -6.650 12.169 1.00 51.12 97 LYS A N 1
ATOM 780 C CA . LYS A 1 97 ? -0.603 -6.344 13.186 1.00 51.12 97 LYS A CA 1
ATOM 781 C C . LYS A 1 97 ? -2.030 -6.500 12.659 1.00 51.12 97 LYS A C 1
ATOM 783 O O . LYS A 1 97 ? -2.931 -6.736 13.467 1.00 51.12 97 LYS A O 1
ATOM 788 N N . ASP A 1 98 ? -2.255 -6.404 11.347 1.00 58.25 98 ASP A N 1
ATOM 789 C CA . ASP A 1 98 ? -3.562 -6.732 10.786 1.00 58.25 98 ASP A CA 1
ATOM 790 C C . ASP A 1 98 ? -3.747 -8.260 10.756 1.00 58.25 98 ASP A C 1
ATOM 792 O O . ASP A 1 98 ? -3.033 -9.008 10.081 1.00 58.25 98 ASP A O 1
ATOM 796 N N . LYS A 1 99 ? -4.735 -8.732 11.526 1.00 53.69 99 LYS A N 1
ATOM 797 C CA . LYS A 1 99 ? -5.064 -10.155 11.675 1.00 53.69 99 LYS A CA 1
ATOM 798 C C . LYS A 1 99 ? -5.372 -10.854 10.345 1.00 53.69 99 LYS A C 1
ATOM 800 O O . LYS A 1 99 ? -5.258 -12.074 10.296 1.00 53.69 99 LYS A O 1
ATOM 805 N N . LEU A 1 100 ? -5.757 -10.126 9.292 1.00 53.28 100 LEU A N 1
ATOM 806 C CA . LEU A 1 100 ? -6.127 -10.725 8.009 1.00 53.28 100 LEU A CA 1
ATOM 807 C C . LEU A 1 100 ? -4.915 -11.118 7.160 1.00 53.28 100 LEU A C 1
ATOM 809 O O . LEU A 1 100 ? -4.900 -12.235 6.648 1.00 53.28 100 LEU A O 1
ATOM 813 N N . PHE A 1 101 ? -3.856 -10.303 7.094 1.00 54.06 101 PHE A N 1
ATOM 814 C CA . PHE A 1 101 ? -2.600 -10.734 6.457 1.00 54.06 101 PHE A CA 1
ATOM 815 C C . PHE A 1 101 ? -1.972 -11.923 7.177 1.00 54.06 101 PHE A C 1
ATOM 817 O O . PHE A 1 101 ? -1.401 -12.796 6.538 1.00 54.06 101 PHE A O 1
ATOM 824 N N . SER A 1 102 ? -2.144 -11.984 8.498 1.00 57.41 102 SER A N 1
ATOM 825 C CA . SER A 1 102 ? -1.687 -13.115 9.310 1.00 57.41 102 SER A CA 1
ATOM 826 C C . SER A 1 102 ? -2.528 -14.388 9.122 1.00 57.41 102 SER A C 1
ATOM 828 O O . SER A 1 102 ? -2.107 -15.457 9.553 1.00 57.41 102 SER A O 1
ATOM 830 N N . SER A 1 103 ? -3.725 -14.281 8.529 1.00 64.12 103 SER A N 1
ATOM 831 C CA . SER A 1 103 ? -4.622 -15.416 8.253 1.00 64.12 103 SER A CA 1
ATOM 832 C C . SER A 1 103 ? -4.483 -15.985 6.839 1.00 64.12 103 SER A C 1
ATOM 834 O O . SER A 1 103 ? -4.949 -17.094 6.581 1.00 64.12 103 SER A O 1
ATOM 836 N N . LEU A 1 104 ? -3.852 -15.234 5.932 1.00 67.06 104 LEU A N 1
ATOM 837 C CA . LEU A 1 104 ? -3.544 -15.682 4.579 1.00 67.06 104 LEU A CA 1
ATOM 838 C C . LEU A 1 104 ? -2.271 -16.539 4.588 1.00 67.06 104 LEU A C 1
ATOM 840 O O . LEU A 1 104 ? -1.354 -16.254 5.361 1.00 67.06 104 LEU A O 1
ATOM 844 N N . PRO A 1 105 ? -2.170 -17.564 3.729 1.00 74.56 105 PRO A N 1
ATOM 845 C CA . PRO A 1 105 ? -0.919 -18.283 3.577 1.00 74.56 105 PRO A CA 1
ATOM 846 C C . PRO A 1 105 ? 0.150 -17.388 2.922 1.00 74.56 105 PRO A C 1
ATOM 848 O O . PRO A 1 105 ? -0.144 -16.518 2.100 1.00 74.56 105 PRO A O 1
ATOM 851 N N . ASP A 1 106 ? 1.417 -17.596 3.291 1.00 73.25 106 ASP A N 1
ATOM 852 C CA . ASP A 1 106 ? 2.543 -16.721 2.912 1.00 73.25 106 ASP A CA 1
ATOM 853 C C . ASP A 1 106 ? 2.700 -16.521 1.393 1.00 73.25 106 ASP A C 1
ATOM 855 O O . ASP A 1 106 ? 3.166 -15.473 0.932 1.00 73.25 106 ASP A O 1
ATOM 859 N N . ASN A 1 107 ? 2.320 -17.524 0.597 1.00 75.38 107 ASN A N 1
ATOM 860 C CA . ASN A 1 107 ? 2.336 -17.453 -0.863 1.00 75.38 107 ASN A CA 1
ATOM 861 C C . ASN A 1 107 ? 1.326 -16.427 -1.401 1.00 75.38 107 ASN A C 1
ATOM 863 O O . ASN A 1 107 ? 1.664 -15.673 -2.313 1.00 75.38 107 ASN A O 1
ATOM 867 N N . ASP A 1 108 ? 0.132 -16.357 -0.816 1.00 76.69 108 ASP A N 1
ATOM 868 C CA . ASP A 1 108 ? -0.918 -15.421 -1.208 1.00 76.69 108 ASP A CA 1
ATOM 869 C C . ASP A 1 108 ? -0.547 -13.996 -0.812 1.00 76.69 108 ASP A C 1
ATOM 871 O O . ASP A 1 108 ? -0.697 -13.075 -1.613 1.00 76.69 108 ASP A O 1
ATOM 875 N N . VAL A 1 109 ? 0.040 -13.816 0.374 1.00 75.81 109 VAL A N 1
ATOM 876 C CA . VAL A 1 109 ? 0.564 -12.512 0.809 1.00 75.81 109 VAL A CA 1
ATOM 877 C C . VAL A 1 109 ? 1.635 -12.007 -0.156 1.00 75.81 109 VAL A C 1
ATOM 879 O O . VAL A 1 109 ? 1.606 -10.845 -0.566 1.00 75.81 109 VAL A O 1
ATOM 882 N N . ARG A 1 110 ? 2.577 -12.878 -0.542 1.00 76.00 110 ARG A N 1
ATOM 883 C CA . ARG A 1 110 ? 3.622 -12.539 -1.515 1.00 76.00 110 ARG A CA 1
ATOM 884 C C . ARG A 1 110 ? 3.018 -12.172 -2.866 1.00 76.00 110 ARG A C 1
ATOM 886 O O . ARG A 1 110 ? 3.391 -11.142 -3.417 1.00 76.00 110 ARG A O 1
ATOM 893 N N . ARG A 1 111 ? 2.089 -12.986 -3.376 1.00 83.06 111 ARG A N 1
ATOM 894 C CA . ARG A 1 111 ? 1.421 -12.754 -4.661 1.00 83.06 111 ARG A CA 1
ATOM 895 C C . ARG A 1 111 ? 0.702 -11.404 -4.677 1.00 83.06 111 ARG A C 1
ATOM 897 O O . ARG A 1 111 ? 0.967 -10.601 -5.564 1.00 83.06 111 ARG A O 1
ATOM 904 N N . ILE A 1 112 ? -0.127 -11.128 -3.666 1.00 84.31 112 ILE A N 1
ATOM 905 C CA . ILE A 1 112 ? -0.874 -9.868 -3.543 1.00 84.31 112 ILE A CA 1
ATOM 906 C C . ILE A 1 112 ? 0.083 -8.675 -3.527 1.00 84.31 112 ILE A C 1
ATOM 908 O O . ILE A 1 112 ? -0.116 -7.722 -4.274 1.00 84.31 112 ILE A O 1
ATOM 912 N N . ARG A 1 113 ? 1.152 -8.727 -2.721 1.00 80.94 113 ARG A N 1
ATOM 913 C CA . ARG A 1 113 ? 2.144 -7.642 -2.678 1.00 80.94 113 ARG A CA 1
ATOM 914 C C . ARG A 1 113 ? 2.801 -7.414 -4.035 1.00 80.94 113 ARG A C 1
ATOM 916 O O . ARG A 1 113 ? 2.896 -6.272 -4.461 1.00 80.94 113 ARG A O 1
ATOM 923 N N . THR A 1 114 ? 3.223 -8.475 -4.721 1.00 77.38 114 THR A N 1
ATOM 924 C CA . THR A 1 114 ? 3.847 -8.358 -6.046 1.00 77.38 114 THR A CA 1
ATOM 925 C C . THR A 1 114 ? 2.888 -7.769 -7.082 1.00 77.38 114 THR A C 1
ATOM 927 O O . THR A 1 114 ? 3.284 -6.886 -7.835 1.00 77.38 114 THR A O 1
ATOM 930 N N . GLU A 1 115 ? 1.628 -8.206 -7.107 1.00 85.38 115 GLU A N 1
ATOM 931 C CA . GLU A 1 115 ? 0.614 -7.662 -8.020 1.00 85.38 115 GLU A CA 1
ATOM 932 C C . GLU A 1 115 ? 0.343 -6.173 -7.752 1.00 85.38 115 GLU A C 1
ATOM 934 O O . GLU A 1 115 ? 0.316 -5.375 -8.690 1.00 85.38 115 GLU A O 1
ATOM 939 N N . GLN A 1 116 ? 0.188 -5.776 -6.483 1.00 85.88 116 GLN A N 1
ATOM 940 C CA . GLN A 1 116 ? -0.057 -4.371 -6.141 1.00 85.88 116 GLN A CA 1
ATOM 941 C C . GLN A 1 116 ? 1.176 -3.485 -6.362 1.00 85.88 116 GLN A C 1
ATOM 943 O O . GLN A 1 116 ? 1.005 -2.336 -6.768 1.00 85.88 116 GLN A O 1
ATOM 948 N N . ALA A 1 117 ? 2.391 -4.019 -6.191 1.00 79.31 117 ALA A N 1
ATOM 949 C CA . ALA A 1 117 ? 3.631 -3.330 -6.549 1.00 79.31 117 ALA A CA 1
ATOM 950 C C . ALA A 1 117 ? 3.662 -2.968 -8.038 1.00 79.31 117 ALA A C 1
ATOM 952 O O . ALA A 1 117 ? 3.801 -1.800 -8.391 1.00 79.31 117 ALA A O 1
ATOM 953 N N . ILE A 1 118 ? 3.388 -3.943 -8.913 1.00 79.56 118 ILE A N 1
ATOM 954 C CA . ILE A 1 118 ? 3.312 -3.727 -10.367 1.00 79.56 118 ILE A CA 1
ATOM 955 C C . ILE A 1 118 ? 2.291 -2.635 -10.719 1.00 79.56 118 ILE A C 1
ATOM 957 O O . ILE A 1 118 ? 2.568 -1.765 -11.546 1.00 79.56 118 ILE A O 1
ATOM 961 N N . ILE A 1 119 ? 1.106 -2.680 -10.104 1.00 81.56 119 ILE A N 1
ATOM 962 C CA . ILE A 1 119 ? 0.033 -1.707 -10.346 1.00 81.56 119 ILE A CA 1
ATOM 963 C C . ILE A 1 119 ? 0.474 -0.292 -9.951 1.00 81.56 119 ILE A C 1
ATOM 965 O O . ILE A 1 119 ? 0.310 0.639 -10.738 1.00 81.56 119 ILE A O 1
ATOM 969 N N . VAL A 1 120 ? 1.029 -0.118 -8.751 1.00 79.25 120 VAL A N 1
ATOM 970 C CA . VAL A 1 120 ? 1.417 1.201 -8.230 1.00 79.25 120 VAL A CA 1
ATOM 971 C C . VAL A 1 120 ? 2.636 1.763 -8.956 1.00 79.25 120 VAL A C 1
ATOM 973 O O . VAL A 1 120 ? 2.682 2.966 -9.217 1.00 79.25 120 VAL A O 1
ATOM 976 N N . ASP A 1 121 ? 3.589 0.914 -9.336 1.00 78.12 121 ASP A N 1
ATOM 977 C CA . ASP A 1 121 ? 4.780 1.328 -10.079 1.00 78.12 121 ASP A CA 1
ATOM 978 C C . ASP A 1 121 ? 4.432 1.861 -11.471 1.00 78.12 121 ASP A C 1
ATOM 980 O O . ASP A 1 121 ? 5.012 2.849 -11.933 1.00 78.12 121 ASP A O 1
ATOM 984 N N . LEU A 1 122 ? 3.474 1.219 -12.146 1.00 77.81 122 LEU A N 1
ATOM 985 C CA . LEU A 1 122 ? 3.119 1.542 -13.527 1.00 77.81 122 LEU A CA 1
ATOM 986 C C . LEU A 1 122 ? 1.989 2.564 -13.647 1.00 77.81 122 LEU A C 1
ATOM 988 O O . LEU A 1 122 ? 1.995 3.351 -14.595 1.00 77.81 122 LEU A O 1
ATOM 992 N N . GLU A 1 123 ? 1.023 2.543 -12.729 1.00 82.12 123 GLU A N 1
ATOM 993 C CA . GLU A 1 123 ? -0.197 3.356 -12.773 1.00 82.12 123 GLU A CA 1
ATOM 994 C C . GLU A 1 123 ? -0.560 3.921 -11.379 1.00 82.12 123 GLU A C 1
ATOM 996 O O . GLU A 1 123 ? -1.658 3.680 -10.875 1.00 82.12 123 GLU A O 1
ATOM 1001 N N . PRO A 1 124 ? 0.314 4.720 -10.733 1.00 82.12 124 PRO A N 1
ATOM 1002 C CA . PRO A 1 124 ? 0.126 5.176 -9.347 1.00 82.12 124 PRO A CA 1
ATOM 1003 C C . PRO A 1 124 ? -1.151 6.005 -9.144 1.00 82.12 124 PRO A C 1
ATOM 1005 O O . PRO A 1 124 ? -1.812 5.894 -8.112 1.00 82.12 124 PRO A O 1
ATOM 1008 N N . GLN A 1 125 ? -1.512 6.824 -10.136 1.00 82.81 125 GLN A N 1
ATOM 1009 C CA . GLN A 1 125 ? -2.717 7.651 -10.088 1.00 82.81 125 GLN A CA 1
ATOM 1010 C C . GLN A 1 125 ? -3.984 6.788 -10.184 1.00 82.81 125 GLN A C 1
ATOM 1012 O O . GLN A 1 125 ? -4.882 6.931 -9.360 1.00 82.81 125 GLN A O 1
ATOM 1017 N N . GLN A 1 126 ? -4.031 5.840 -11.129 1.00 82.75 126 GLN A N 1
ATOM 1018 C CA . GLN A 1 126 ? -5.170 4.924 -11.256 1.00 82.75 126 GLN A CA 1
ATOM 1019 C C . GLN A 1 126 ? -5.264 3.991 -10.048 1.00 82.75 126 GLN A C 1
ATOM 1021 O O . GLN A 1 126 ? -6.358 3.697 -9.576 1.00 82.75 126 GLN A O 1
ATOM 1026 N N . ALA A 1 127 ? -4.127 3.547 -9.507 1.00 85.38 127 ALA A N 1
ATOM 1027 C CA . ALA A 1 127 ? -4.074 2.727 -8.306 1.00 85.38 127 ALA A CA 1
ATOM 1028 C C . ALA A 1 127 ? -4.778 3.431 -7.135 1.00 85.38 127 ALA A C 1
ATOM 1030 O O . ALA A 1 127 ? -5.615 2.817 -6.472 1.00 85.38 127 ALA A O 1
ATOM 1031 N N . LEU A 1 128 ? -4.492 4.723 -6.937 1.00 87.56 128 LEU A N 1
ATOM 1032 C CA . LEU A 1 128 ? -5.157 5.564 -5.946 1.00 87.56 128 LEU A CA 1
ATOM 1033 C C . LEU A 1 128 ? -6.657 5.715 -6.244 1.00 87.56 128 LEU A C 1
ATOM 1035 O O . LEU A 1 128 ? -7.478 5.401 -5.387 1.00 87.56 128 LEU A O 1
ATOM 1039 N N . GLU A 1 129 ? -7.020 6.156 -7.450 1.00 87.81 129 GLU A N 1
ATOM 1040 C CA . GLU A 1 129 ? -8.413 6.426 -7.850 1.00 87.81 129 GLU A CA 1
ATOM 1041 C C . GLU A 1 129 ? -9.314 5.190 -7.754 1.00 87.81 129 GLU A C 1
ATOM 1043 O O . GLU A 1 129 ? -10.520 5.305 -7.526 1.00 87.81 129 GLU A O 1
ATOM 1048 N N . THR A 1 130 ? -8.730 3.999 -7.896 1.00 92.12 130 THR A N 1
ATOM 1049 C CA . THR A 1 130 ? -9.466 2.736 -7.869 1.00 92.12 130 THR A CA 1
ATOM 1050 C C . THR A 1 130 ? -9.535 2.068 -6.493 1.00 92.12 130 THR A C 1
ATOM 1052 O O . THR A 1 130 ? -10.254 1.079 -6.335 1.00 92.12 130 THR A O 1
ATOM 1055 N N . LEU A 1 131 ? -8.881 2.621 -5.463 1.00 90.81 131 LEU A N 1
ATOM 1056 C CA . LEU A 1 131 ? -8.978 2.126 -4.080 1.00 90.81 131 LEU A CA 1
ATOM 1057 C C . LEU A 1 131 ? -10.423 1.942 -3.575 1.00 90.81 131 LEU A C 1
ATOM 1059 O O . LEU A 1 131 ? -10.691 0.920 -2.938 1.00 90.81 131 LEU A O 1
ATOM 1063 N N . PRO A 1 132 ? -11.390 2.837 -3.868 1.00 91.62 132 PRO A N 1
ATOM 1064 C CA . PRO A 1 132 ? -12.757 2.658 -3.391 1.00 91.62 132 PRO A CA 1
ATOM 1065 C C . PRO A 1 132 ? -13.476 1.455 -4.016 1.00 91.62 132 PRO A C 1
ATOM 1067 O O . PRO A 1 132 ? -14.466 1.001 -3.448 1.00 91.62 132 PRO A O 1
ATOM 1070 N N . TYR A 1 133 ? -13.021 0.941 -5.169 1.00 91.62 133 TYR A N 1
ATOM 1071 C CA . TYR A 1 133 ? -13.579 -0.289 -5.749 1.00 91.62 133 TYR A CA 1
ATOM 1072 C C . TYR A 1 133 ? -13.116 -1.533 -4.985 1.00 91.62 133 TYR A C 1
ATOM 1074 O O . TYR A 1 133 ? -13.902 -2.459 -4.814 1.00 91.62 133 TYR A O 1
ATOM 1082 N N . LEU A 1 134 ? -11.883 -1.524 -4.462 1.00 90.50 134 LEU A N 1
ATOM 1083 C CA . LEU A 1 134 ? -11.376 -2.587 -3.587 1.00 90.50 134 LEU A CA 1
ATOM 1084 C C . LEU A 1 134 ? -12.034 -2.566 -2.199 1.00 90.50 134 LEU A C 1
ATOM 1086 O O . LEU A 1 134 ? -12.164 -3.598 -1.548 1.00 90.50 134 LEU A O 1
ATOM 1090 N N . LEU A 1 135 ? -12.449 -1.380 -1.748 1.00 90.56 135 LEU A N 1
ATOM 1091 C CA . LEU A 1 135 ? -13.116 -1.138 -0.466 1.00 90.56 135 LEU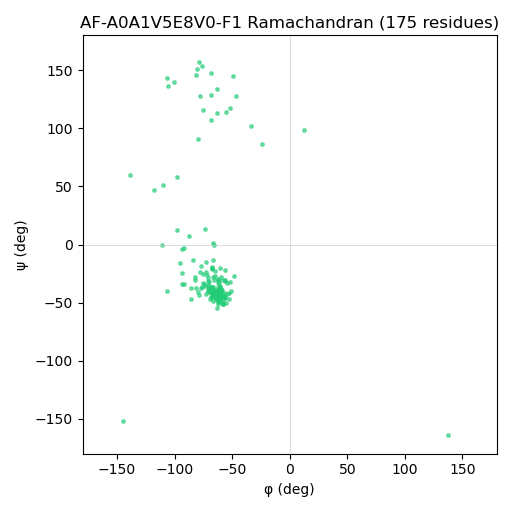 A CA 1
ATOM 1092 C C . LEU A 1 135 ? -14.592 -0.765 -0.682 1.00 90.56 135 LEU A C 1
ATOM 1094 O O . LEU A 1 135 ? -15.088 0.253 -0.181 1.00 90.56 135 LEU A O 1
ATOM 1098 N N . SER A 1 136 ? -15.298 -1.588 -1.462 1.00 86.44 136 SER A N 1
ATOM 1099 C CA . SER A 1 136 ? -16.720 -1.388 -1.764 1.00 86.44 136 SER A CA 1
ATOM 1100 C C . SER A 1 136 ? -17.613 -1.563 -0.530 1.00 86.44 136 SER A C 1
ATOM 1102 O O . SER A 1 136 ? -18.677 -0.955 -0.441 1.00 86.44 136 SER A O 1
ATOM 1104 N N . GLY A 1 137 ? -17.187 -2.382 0.436 1.00 87.88 137 GLY A N 1
ATOM 1105 C CA . GLY A 1 137 ? -17.863 -2.551 1.718 1.00 87.88 137 GLY A CA 1
ATOM 1106 C C . GLY A 1 137 ? -17.568 -1.396 2.673 1.00 87.88 137 GLY A C 1
ATOM 1107 O O . GLY A 1 137 ? -16.408 -1.102 2.957 1.00 87.88 137 GLY A O 1
ATOM 1108 N N . LYS A 1 138 ? -18.618 -0.782 3.235 1.00 87.50 138 LYS A N 1
ATOM 1109 C CA . LYS A 1 138 ? -18.488 0.304 4.222 1.00 87.50 138 LYS A CA 1
ATOM 1110 C C . LYS A 1 138 ? -17.618 -0.092 5.422 1.00 87.50 138 LYS A C 1
ATOM 1112 O O . LYS A 1 138 ? -16.753 0.676 5.819 1.00 87.50 138 LYS A O 1
ATOM 1117 N N . GLN A 1 139 ? -17.798 -1.308 5.938 1.00 87.00 139 GLN A N 1
ATOM 1118 C CA . GLN A 1 139 ? -17.042 -1.813 7.086 1.00 87.00 139 GLN A CA 1
ATOM 1119 C C . GLN A 1 139 ? -15.536 -1.921 6.801 1.00 87.00 139 GLN A C 1
ATOM 1121 O O . GLN A 1 139 ? -14.719 -1.539 7.634 1.00 87.00 139 GLN A O 1
ATOM 1126 N N . ASP A 1 140 ? -15.166 -2.424 5.623 1.00 86.56 140 ASP A N 1
ATOM 1127 C CA . ASP A 1 140 ? -13.763 -2.548 5.224 1.00 86.56 140 ASP A CA 1
ATOM 1128 C C . ASP A 1 140 ? -13.130 -1.170 5.016 1.00 86.56 140 ASP A C 1
ATOM 1130 O O . ASP A 1 140 ? -11.994 -0.946 5.428 1.00 86.56 140 ASP A O 1
ATOM 1134 N N . ARG A 1 141 ? -13.883 -0.222 4.445 1.00 90.06 141 ARG A N 1
ATOM 1135 C CA . ARG A 1 141 ? -13.440 1.166 4.284 1.00 90.06 141 ARG A CA 1
ATOM 1136 C C . ARG A 1 141 ? -13.192 1.853 5.627 1.00 90.06 141 ARG A C 1
ATOM 1138 O O . ARG A 1 141 ? -12.110 2.395 5.824 1.00 90.06 141 ARG A O 1
ATOM 1145 N N . GLU A 1 142 ? -14.155 1.794 6.548 1.00 89.38 142 GLU A N 1
ATOM 1146 C CA . GLU A 1 142 ? -14.026 2.349 7.906 1.00 89.38 142 GLU A CA 1
ATOM 1147 C C . GLU A 1 142 ? -12.819 1.748 8.629 1.00 89.38 142 GLU A C 1
ATOM 1149 O O . GLU A 1 142 ? -11.998 2.469 9.191 1.00 89.38 142 GLU A O 1
ATOM 1154 N N . ARG A 1 143 ? -12.646 0.426 8.529 1.00 86.19 143 ARG A N 1
ATOM 1155 C CA . ARG A 1 143 ? -11.512 -0.272 9.131 1.00 86.19 143 ARG A CA 1
ATOM 1156 C C . ARG A 1 143 ? -10.165 0.197 8.578 1.00 86.19 143 ARG A C 1
ATOM 1158 O O . ARG A 1 143 ? -9.228 0.366 9.357 1.00 86.19 143 ARG A O 1
ATOM 1165 N N . VAL A 1 144 ? -10.046 0.390 7.261 1.00 86.62 144 VAL A N 1
ATOM 1166 C CA . VAL A 1 144 ? -8.819 0.936 6.655 1.00 86.62 144 VAL A CA 1
ATOM 1167 C C . VAL A 1 144 ? -8.567 2.360 7.147 1.00 86.62 144 VAL A C 1
ATOM 1169 O O . VAL A 1 144 ? -7.441 2.666 7.530 1.00 86.62 144 VAL A O 1
ATOM 1172 N N . LEU A 1 145 ? -9.593 3.214 7.182 1.00 88.94 145 LEU A N 1
ATOM 1173 C CA . LEU A 1 145 ? -9.464 4.607 7.622 1.00 88.94 145 LEU A CA 1
ATOM 1174 C C . LEU A 1 145 ? -9.002 4.713 9.083 1.00 88.94 145 LEU A C 1
ATOM 1176 O O . LEU A 1 145 ? -8.042 5.428 9.359 1.00 88.94 145 LEU A O 1
ATOM 1180 N N . GLU A 1 146 ? -9.600 3.945 10.000 1.00 86.81 146 GLU A N 1
ATOM 1181 C CA . GLU A 1 146 ? -9.166 3.886 11.406 1.00 8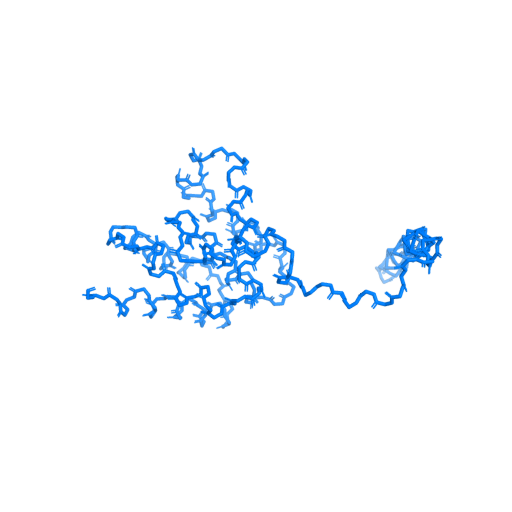6.81 146 GLU A CA 1
ATOM 1182 C C . GLU A 1 146 ? -7.705 3.436 11.542 1.00 86.81 146 GLU A C 1
ATOM 1184 O O . GLU A 1 146 ? -6.948 3.911 12.393 1.00 86.81 146 GLU A O 1
ATOM 1189 N N . LEU A 1 147 ? -7.298 2.478 10.711 1.00 82.62 147 LEU A N 1
ATOM 1190 C CA . LEU A 1 147 ? -5.953 1.928 10.727 1.00 82.62 147 LEU A CA 1
ATOM 1191 C C . LEU A 1 147 ? -4.929 2.950 10.193 1.00 82.62 147 LEU A C 1
ATOM 1193 O O . LEU A 1 147 ? -3.858 3.094 10.791 1.00 82.62 147 LEU A O 1
ATOM 1197 N N . LEU A 1 148 ? -5.272 3.712 9.149 1.00 82.75 148 LEU A N 1
ATOM 1198 C CA . LEU A 1 148 ? -4.462 4.823 8.632 1.00 82.75 148 LEU A CA 1
ATOM 1199 C C . LEU A 1 148 ? -4.343 5.979 9.634 1.00 82.75 148 LEU A C 1
ATOM 1201 O O . LEU A 1 148 ? -3.254 6.526 9.807 1.00 82.75 148 LEU A O 1
ATOM 1205 N N . GLU A 1 149 ? -5.413 6.308 10.353 1.00 84.81 149 GLU A N 1
ATOM 1206 C CA . GLU A 1 149 ? -5.390 7.343 11.392 1.00 84.81 149 GLU A CA 1
ATOM 1207 C C . GLU A 1 149 ? -4.427 6.967 12.530 1.00 84.81 149 GLU A C 1
ATOM 1209 O O . GLU A 1 149 ? -3.538 7.741 12.906 1.00 84.81 149 GLU A O 1
ATOM 1214 N N . ARG A 1 150 ? -4.511 5.724 13.022 1.00 79.44 150 ARG A N 1
ATOM 1215 C CA . ARG A 1 150 ? -3.563 5.197 14.019 1.00 79.44 150 ARG A CA 1
ATOM 1216 C C . ARG A 1 150 ? -2.123 5.214 13.514 1.00 79.44 150 ARG A C 1
ATOM 1218 O O . ARG A 1 150 ? -1.216 5.563 14.258 1.00 79.44 150 ARG A O 1
ATOM 1225 N N . PHE A 1 151 ? -1.898 4.881 12.247 1.00 76.69 151 PHE A N 1
ATOM 1226 C CA . PHE A 1 151 ? -0.564 4.966 11.653 1.00 76.69 151 PHE A CA 1
ATOM 1227 C C . PHE A 1 151 ? -0.018 6.381 11.634 1.00 76.69 151 PHE A C 1
ATOM 1229 O O . PHE A 1 151 ? 1.112 6.596 12.057 1.00 76.69 151 PHE A O 1
ATOM 1236 N N . SER A 1 152 ? -0.827 7.336 11.179 1.00 76.38 152 SER A N 1
ATOM 1237 C CA . SER A 1 152 ? -0.423 8.737 11.093 1.00 76.38 152 SER A CA 1
ATOM 1238 C C . SER A 1 152 ? -0.097 9.348 12.457 1.00 76.38 152 SER A C 1
ATOM 1240 O O . SER A 1 152 ? 0.775 10.204 12.546 1.00 76.38 152 SER A O 1
ATOM 1242 N N . SER A 1 153 ? -0.744 8.873 13.527 1.00 77.19 153 SER A N 1
ATOM 1243 C CA . SER A 1 153 ? -0.476 9.341 14.891 1.00 77.19 153 SER A CA 1
ATOM 1244 C C . SER A 1 153 ? 0.741 8.678 15.548 1.00 77.19 153 SER A C 1
ATOM 1246 O O . SER A 1 153 ? 1.381 9.296 16.399 1.00 77.19 153 SER A O 1
ATOM 1248 N N . GLU A 1 154 ? 1.083 7.443 15.169 1.00 72.44 154 GLU A N 1
ATOM 1249 C CA . GLU A 1 154 ? 2.220 6.698 15.734 1.00 72.44 154 GLU A CA 1
ATOM 1250 C C . GLU A 1 154 ? 3.526 6.854 14.932 1.00 72.44 154 GLU A C 1
ATOM 1252 O O 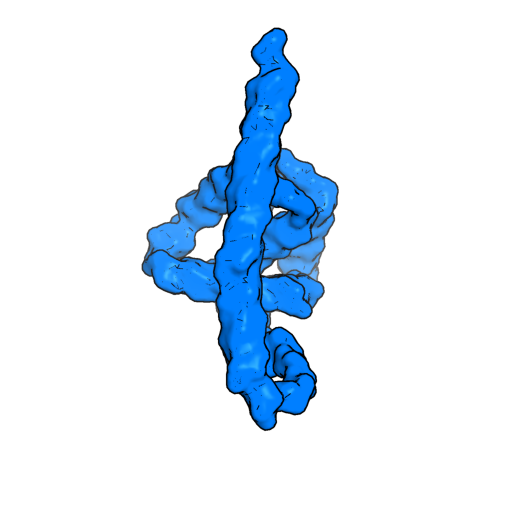. GLU A 1 154 ? 4.614 6.646 15.479 1.00 72.44 154 GLU A O 1
ATOM 1257 N N . ALA A 1 155 ? 3.447 7.165 13.635 1.00 69.50 155 ALA A N 1
ATOM 1258 C CA . ALA A 1 155 ? 4.593 7.193 12.731 1.00 69.50 155 ALA A CA 1
ATOM 1259 C C . ALA A 1 155 ? 5.116 8.616 12.481 1.00 69.50 155 ALA A C 1
ATOM 1261 O O . ALA A 1 155 ? 4.357 9.552 12.255 1.00 69.50 155 ALA A O 1
ATOM 1262 N N . ASN A 1 156 ? 6.443 8.764 12.427 1.00 72.88 156 ASN A N 1
ATOM 1263 C CA . ASN A 1 156 ? 7.082 9.986 11.934 1.00 72.88 156 ASN A CA 1
ATOM 1264 C C . ASN A 1 156 ? 7.081 9.975 10.399 1.00 72.88 156 ASN A C 1
ATOM 1266 O O . ASN A 1 156 ? 8.005 9.434 9.781 1.00 72.88 156 ASN A O 1
ATOM 1270 N N . LEU A 1 157 ? 6.028 10.531 9.802 1.00 72.19 157 LEU A N 1
ATOM 1271 C CA . LEU A 1 157 ? 5.829 10.568 8.355 1.00 72.19 157 LEU A CA 1
ATOM 1272 C C . LEU A 1 157 ? 6.635 11.685 7.688 1.00 72.19 157 LEU A C 1
ATOM 1274 O O . LEU A 1 157 ? 6.916 12.727 8.274 1.00 72.19 157 LEU A O 1
ATOM 1278 N N . THR A 1 158 ? 7.014 11.462 6.433 1.00 75.69 158 THR A N 1
ATOM 1279 C CA . THR A 1 158 ? 7.517 12.532 5.561 1.00 75.69 158 THR A CA 1
ATOM 1280 C C . THR A 1 158 ? 6.355 13.355 5.003 1.00 75.69 158 THR A C 1
ATOM 1282 O O . THR A 1 158 ? 5.253 12.834 4.838 1.00 75.69 158 THR A O 1
ATOM 1285 N N . GLU A 1 159 ? 6.607 14.602 4.591 1.00 76.44 159 GLU A N 1
ATOM 1286 C CA . GLU A 1 159 ? 5.578 15.432 3.939 1.00 76.44 159 GLU A CA 1
ATOM 1287 C C . GLU A 1 159 ? 4.947 14.745 2.714 1.00 76.44 159 GLU A C 1
ATOM 1289 O O . GLU A 1 159 ? 3.777 14.945 2.396 1.00 76.44 159 GLU A O 1
ATOM 1294 N N . GLN A 1 160 ? 5.726 13.938 1.987 1.00 74.88 160 GLN A N 1
ATOM 1295 C CA . GLN A 1 160 ? 5.225 13.199 0.834 1.00 74.88 160 GLN A CA 1
ATOM 1296 C C . GLN A 1 160 ? 4.267 12.078 1.251 1.00 74.88 160 GLN A C 1
ATOM 1298 O O . GLN A 1 160 ? 3.226 11.915 0.619 1.00 74.88 160 GLN A O 1
ATOM 1303 N N . GLN A 1 161 ? 4.570 11.348 2.325 1.00 75.19 161 GLN A N 1
ATOM 1304 C CA . GLN A 1 161 ? 3.675 10.326 2.876 1.00 75.19 161 GLN A CA 1
ATOM 1305 C C . GLN A 1 161 ? 2.401 10.935 3.459 1.00 75.19 161 GLN A C 1
ATOM 1307 O O . GLN A 1 161 ? 1.323 10.396 3.233 1.00 75.19 161 GLN A O 1
ATOM 1312 N N . GLU A 1 162 ? 2.498 12.078 4.139 1.00 80.69 162 GLU A N 1
ATOM 1313 C CA . GLU A 1 162 ? 1.326 12.814 4.624 1.00 80.69 162 GLU A CA 1
ATOM 1314 C C . GLU A 1 162 ? 0.409 13.229 3.470 1.00 80.69 162 GLU A C 1
ATOM 1316 O O . GLU A 1 162 ? -0.800 13.006 3.535 1.00 80.69 162 GLU A O 1
ATOM 1321 N N . ARG A 1 163 ? 0.974 13.751 2.370 1.00 82.19 163 ARG A N 1
ATOM 1322 C CA . ARG A 1 163 ? 0.202 14.062 1.156 1.00 82.19 163 ARG A CA 1
ATOM 1323 C C . ARG A 1 163 ? -0.479 12.823 0.580 1.00 82.19 163 ARG A C 1
ATOM 1325 O O . ARG A 1 163 ? -1.653 12.887 0.229 1.00 82.19 163 ARG A O 1
ATOM 1332 N N . ILE A 1 164 ? 0.225 11.694 0.503 1.00 82.12 164 ILE A N 1
ATOM 1333 C CA . ILE A 1 164 ? -0.342 10.438 -0.008 1.00 82.12 164 ILE A CA 1
ATOM 1334 C C . ILE A 1 164 ? -1.476 9.946 0.896 1.00 82.12 164 ILE A C 1
ATOM 1336 O O . ILE A 1 164 ? -2.532 9.583 0.385 1.00 82.12 164 ILE A O 1
ATOM 1340 N N . LEU A 1 165 ? -1.318 9.995 2.222 1.00 84.62 165 LEU A N 1
ATOM 1341 C CA . LEU A 1 165 ? -2.396 9.657 3.154 1.00 84.62 165 LEU A CA 1
ATOM 1342 C C . LEU A 1 165 ? -3.606 10.577 2.983 1.00 84.62 165 LEU A C 1
ATOM 1344 O O . LEU A 1 165 ? -4.728 10.083 2.913 1.00 84.62 165 LEU A O 1
ATOM 1348 N N . GLN A 1 166 ? -3.402 11.889 2.850 1.00 85.38 166 GLN A N 1
ATOM 1349 C CA . GLN A 1 166 ? -4.491 12.840 2.595 1.00 85.38 166 GLN A CA 1
ATOM 1350 C C . GLN A 1 166 ? -5.237 12.525 1.291 1.00 85.38 166 GLN A C 1
ATOM 1352 O O . GLN A 1 166 ? -6.468 12.579 1.249 1.00 85.38 166 GLN A O 1
ATOM 1357 N N . MET A 1 167 ? -4.510 12.160 0.231 1.00 85.81 167 MET A N 1
ATOM 1358 C CA . MET A 1 167 ? -5.103 11.738 -1.039 1.00 85.81 167 MET A CA 1
ATOM 1359 C C . MET A 1 167 ? -5.914 10.445 -0.887 1.00 85.81 167 MET A C 1
ATOM 1361 O O . MET A 1 167 ? -7.029 10.368 -1.400 1.00 85.81 167 MET A O 1
ATOM 1365 N N . VAL A 1 168 ? -5.393 9.456 -0.152 1.00 87.81 168 VAL A N 1
ATOM 1366 C CA . VAL A 1 168 ? -6.108 8.206 0.150 1.00 87.81 168 VAL A CA 1
ATOM 1367 C C . VAL A 1 168 ? -7.390 8.491 0.938 1.00 87.81 168 VAL A C 1
ATOM 1369 O O . VAL A 1 168 ? -8.452 8.032 0.526 1.00 87.81 168 VAL A O 1
ATOM 1372 N N . HIS A 1 169 ? -7.322 9.294 2.006 1.00 88.69 169 HIS A N 1
ATOM 1373 C CA . HIS A 1 169 ? -8.497 9.715 2.779 1.00 88.69 169 HIS A CA 1
ATOM 1374 C C . HIS A 1 169 ? -9.550 10.373 1.884 1.00 88.69 169 HIS A C 1
ATOM 1376 O O . HIS A 1 169 ? -10.694 9.935 1.850 1.00 88.69 169 HIS A O 1
ATOM 1382 N N . THR A 1 170 ? -9.142 11.349 1.070 1.00 87.56 170 THR A N 1
ATOM 1383 C CA . THR A 1 170 ? -10.052 12.078 0.172 1.00 87.56 170 THR A CA 1
ATOM 1384 C C . THR A 1 170 ? -10.774 11.146 -0.804 1.00 87.56 170 THR A C 1
ATOM 1386 O O . THR A 1 170 ? -11.975 11.288 -1.032 1.00 87.56 170 THR A O 1
ATOM 1389 N N . VAL A 1 171 ? -10.057 10.183 -1.389 1.00 89.00 171 VAL A N 1
ATOM 1390 C CA . VAL A 1 171 ? -10.627 9.245 -2.367 1.00 89.00 171 VAL A CA 1
ATOM 1391 C C . VAL A 1 171 ? -11.581 8.241 -1.711 1.00 89.00 171 VAL A C 1
ATOM 1393 O O . VAL A 1 171 ? -12.585 7.865 -2.319 1.00 89.00 171 VAL A O 1
ATOM 1396 N N . LEU A 1 172 ? -11.305 7.818 -0.476 1.00 87.50 172 LEU A N 1
ATOM 1397 C CA . LEU A 1 172 ? -12.175 6.902 0.266 1.00 87.50 172 LEU A CA 1
ATOM 1398 C C . LEU A 1 172 ? -13.421 7.605 0.834 1.00 87.50 172 LEU A C 1
ATOM 1400 O O . LEU A 1 172 ? -14.513 7.030 0.776 1.00 87.50 172 LEU A O 1
ATOM 1404 N N . ASP A 1 173 ? -13.289 8.848 1.299 1.00 81.81 173 ASP A N 1
ATOM 1405 C CA . ASP A 1 173 ? -14.396 9.655 1.831 1.00 81.81 173 ASP A CA 1
ATOM 1406 C C . ASP A 1 173 ? -15.324 10.170 0.720 1.00 81.81 173 ASP A C 1
ATOM 1408 O O . ASP A 1 173 ? -16.540 10.205 0.881 1.00 81.81 173 ASP A O 1
ATOM 1412 N N . GLY A 1 174 ? -14.787 10.506 -0.459 1.00 68.44 174 GLY A N 1
ATOM 1413 C CA . GLY A 1 174 ? -15.548 11.081 -1.578 1.00 68.44 174 GLY A CA 1
ATOM 1414 C C . GLY A 1 174 ? -16.605 10.167 -2.219 1.00 68.44 174 GLY A C 1
ATOM 1415 O O . GLY A 1 174 ? -17.279 10.583 -3.160 1.00 68.44 174 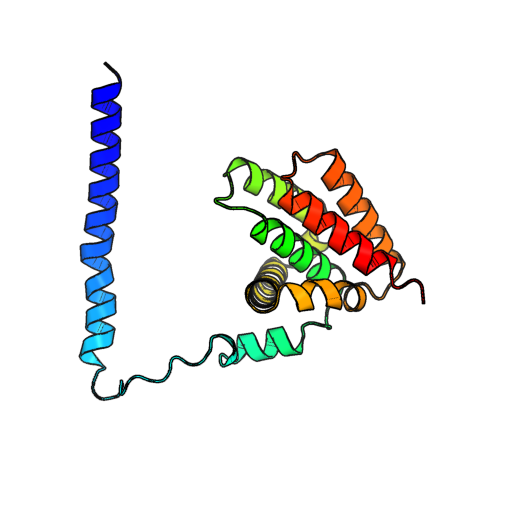GLY A O 1
ATOM 1416 N N . ARG A 1 175 ? -16.768 8.926 -1.740 1.00 58.78 175 ARG A N 1
ATOM 1417 C CA . ARG A 1 175 ? -17.686 7.919 -2.296 1.00 58.78 175 ARG A CA 1
ATOM 1418 C C . ARG A 1 175 ? -18.774 7.497 -1.299 1.00 58.78 175 ARG A C 1
ATOM 1420 O O . ARG A 1 175 ? -19.022 6.302 -1.131 1.00 58.78 175 ARG A O 1
ATOM 1427 N N . GLU A 1 176 ? -19.410 8.467 -0.638 1.00 41.09 176 GLU A N 1
ATOM 1428 C CA . GLU A 1 176 ? -20.621 8.285 0.195 1.00 41.09 176 GLU A CA 1
ATOM 1429 C C . GLU A 1 176 ? -21.927 8.053 -0.612 1.00 41.09 176 GLU A C 1
ATOM 1431 O O . GLU A 1 176 ? -23.018 8.123 -0.049 1.00 41.09 176 GLU A O 1
ATOM 1436 N N . GLY A 1 177 ? -21.845 7.772 -1.918 1.00 41.28 177 GLY A N 1
ATOM 1437 C CA . GLY A 1 177 ? -23.002 7.549 -2.801 1.00 41.28 177 GLY A CA 1
ATOM 1438 C C . GLY A 1 177 ? -23.270 6.085 -3.107 1.00 41.28 177 GLY A C 1
ATOM 1439 O O . GLY A 1 177 ? -22.338 5.437 -3.639 1.00 41.28 177 GLY A O 1
#

Nearest PDB structures (foldseek):
  5m4y-assembly1_A  TM=1.940E-01  e=4.100E+00  Saccharomyces cerevisiae S288C

Sequence (177 aa):
MSASLDLYRDMRDAWGEMLFFQIYVPMIIFDVVENTKDFAFQKTASPRDIPVVKEALAAIERGGYAEALARIGELLHRGEGEIPLYRLEHADKWIKKDKLFSSLPDNDVRRIRTEQAIIVDLEPQQALETLPYLLSGKQDRERVLELLERFSSEANLTEQQERILQMVHTVLDGREG

Foldseek 3Di:
DVVVVVVVVVVVVVVVVVVVCVPVVVVVVVVVVVPPVPPPPPVPQPPCNDPLLVVLQVCLLPAALLLLVLLLLLLLVVLDDPDDPVVVVVSCVLCVPPVVSVVDPPVVNVVSNVSSNSCCVVPVPSSLLSSCSRHVDPVSLVVVLVSLVVCVVPDPGDPSSVVSSVSSVCNSVVPPD

Radius of gyration: 21.35 Å; Cα contacts (8 Å, |Δi|>4): 103; chains: 1; bounding box: 66×34×50 Å

pLDDT: mean 70.99, std 14.79, range [40.19, 92.12]

Secondary structure (DSSP, 8-state):
--HHHHHHHHHHHHHHHHHHHHHHHHHHHHHHHHTTTS-S---PPPGGGSHHHHHHHHTTT---HHHHHHHHHHHHHHT-SS--HHHHHHHHHHHHHSTTTTTS-HHHHHHHHHHHHHHHHH-HHHHHHTHHHHT-SHHHHHHHHHHHHHHHHHS---HHHHHHHHHHHHHHHT---